Protein AF-0000000067988576 (afdb_homodimer)

InterPro domains:
  IPR002160 Proteinase inhibitor I3, Kunitz legume [PF00197] (9-155)
  IPR002160 Proteinase inhibitor I3, Kunitz legume [PTHR33107] (8-157)
  IPR002160 Proteinase inhibitor I3, Kunitz legume [SM00452] (1-159)
  IPR011065 Kunitz inhibitor STI-like superfamily [SSF50386] (5-158)

Sequence (346 aa):
LFSATHNPSTGGLTLNEISDSECPLTVLQNNAILGIPVKFTIPESTTGNILTGTDLDIEFTEKPNCAASSKWLLFVDNTTQLNCVGIGGPGNYHGVETIGGKFLIAKHGSGGVYRIGFCLDSTGDCGYLGRKEFGSEEGGARLVLTVTDAYSVVFVDAASVISVAGGEIINMLLFSATHNPSTGGLTLNEISDSECPLTVLQNNAILGIPVKFTIPESTTGNILTGTDLDIEFTEKPNCAASSKWLLFVDNTTQLNCVGIGGPGNYHGVETIGGKFLIAKHGSGGVYRIGFCLDSTGDCGYLGRKEFGSEEGGARLVLTVTDAYSVVFVDAASVISVAGGEIINML

Foldseek 3Di:
DAFPVAFQQFFEWDWDDPDPDPDWIFIFTARHHNYFDKDKAAVPDPDRDADAPGFIWIFTPDDDPVAQGRTWWWWQDPVVRFTFIIDHDPVRQVVIGTFDWTKGWHDDDDDQKIWIKIAGPPPRDMFTWAWADDDVVRVHTTTTTDHPGTTIDHDDDPVVSVPPPDRDDDDPD/DAFPVAFQQFFEWDWDDPDPDPDWIFIFTARHHNYFDKDKAQVPDPDPDADAPGFIWIFTPDDDPVAQGRTWWWWQDPVVRFTFIIDHDPVRQVVIGTFDWTKGWADDDDDQKIWIKIAGPVPRDMFTWAWADDDVVRVHTTTTTDHPGTTIDHDDDPVVSVPPPDRDDDDPD

Radius of gyration: 22.26 Å; Cα contacts (8 Å, |Δi|>4): 815; chains: 2; bounding box: 41×60×62 Å

Structure (mmCIF, N/CA/C/O backbone):
data_AF-0000000067988576-model_v1
#
loop_
_entity.id
_entity.type
_entity.pdbx_description
1 polymer 'Uncharacterized protein'
#
loop_
_atom_site.group_PDB
_atom_site.id
_atom_site.type_symbol
_atom_site.label_atom_id
_atom_site.label_alt_id
_atom_site.label_comp_id
_atom_site.label_asym_id
_atom_site.label_entity_id
_atom_site.label_seq_id
_atom_site.pdbx_PDB_ins_code
_atom_site.Cartn_x
_atom_site.Cartn_y
_atom_site.Cartn_z
_atom_site.occupancy
_atom_site.B_iso_or_equiv
_atom_site.auth_seq_id
_atom_site.auth_comp_id
_atom_site.auth_asym_id
_atom_site.auth_atom_id
_atom_site.pdbx_PDB_model_num
ATOM 1 N N . LEU A 1 1 ? -0.643 -18.266 -14.984 1 88.81 1 LEU A N 1
ATOM 2 C CA . LEU A 1 1 ? -0.812 -16.844 -14.734 1 88.81 1 LEU A CA 1
ATOM 3 C C . LEU A 1 1 ? 0.324 -16.047 -15.359 1 88.81 1 LEU A C 1
ATOM 5 O O . LEU A 1 1 ? 1.498 -16.312 -15.094 1 88.81 1 LEU A O 1
ATOM 9 N N . PHE A 1 2 ? -0.055 -15.031 -16.281 1 87.31 2 PHE A N 1
ATOM 10 C CA . PHE A 1 2 ? 0.944 -14.203 -16.953 1 87.31 2 PHE A CA 1
ATOM 11 C C . PHE A 1 2 ? 0.629 -12.727 -16.781 1 87.31 2 PHE A C 1
ATOM 13 O O . PHE A 1 2 ? -0.534 -12.344 -16.625 1 87.31 2 PHE A O 1
ATOM 20 N N . SER A 1 3 ? 1.764 -11.984 -16.781 1 86.81 3 SER A N 1
ATOM 21 C CA . SER A 1 3 ? 1.553 -10.539 -16.844 1 86.81 3 SER A CA 1
ATOM 22 C C . SER A 1 3 ? 0.811 -10.141 -18.109 1 86.81 3 SER A C 1
ATOM 24 O O . SER A 1 3 ? 1.087 -10.672 -19.203 1 86.81 3 SER A O 1
ATOM 26 N N . ALA A 1 4 ? -0.175 -9.234 -17.938 1 83.56 4 ALA A N 1
ATOM 27 C CA . ALA A 1 4 ? -0.963 -8.797 -19.094 1 83.56 4 ALA A CA 1
ATOM 28 C C . ALA A 1 4 ? -0.137 -7.906 -20.016 1 83.56 4 ALA A C 1
ATOM 30 O O . ALA A 1 4 ? -0.482 -7.73 -21.188 1 83.56 4 ALA A O 1
ATOM 31 N N . THR A 1 5 ? 0.794 -7.215 -19.453 1 74.38 5 THR A N 1
ATOM 32 C CA . THR A 1 5 ? 1.553 -6.246 -20.234 1 74.38 5 THR A CA 1
ATOM 33 C C . THR A 1 5 ? 2.611 -6.949 -21.078 1 74.38 5 THR A C 1
ATOM 35 O O . THR A 1 5 ? 3.227 -6.328 -21.953 1 74.38 5 THR A O 1
ATOM 38 N N . HIS A 1 6 ? 2.826 -8.148 -20.734 1 64.44 6 HIS A N 1
ATOM 39 C CA . HIS A 1 6 ? 3.887 -8.836 -21.469 1 64.44 6 HIS A CA 1
ATOM 40 C C . HIS A 1 6 ? 3.314 -9.914 -22.375 1 64.44 6 HIS A C 1
ATOM 42 O O . HIS A 1 6 ? 2.133 -10.258 -22.281 1 64.44 6 HIS A O 1
ATOM 48 N N . ASN A 1 7 ? 4.211 -10.297 -23.203 1 58.12 7 ASN A N 1
ATOM 49 C CA . ASN A 1 7 ? 3.855 -11.352 -24.141 1 58.12 7 ASN A CA 1
ATOM 50 C C . ASN A 1 7 ? 3.297 -12.578 -23.422 1 58.12 7 ASN A C 1
ATOM 52 O O . ASN A 1 7 ? 3.793 -12.961 -22.375 1 58.12 7 ASN A O 1
ATOM 56 N N . PRO A 1 8 ? 2.168 -13.031 -23.938 1 60.94 8 PRO A N 1
ATOM 57 C CA . PRO A 1 8 ? 1.413 -14.117 -23.312 1 60.94 8 PRO A CA 1
ATOM 58 C C . PRO A 1 8 ? 2.238 -15.391 -23.141 1 60.94 8 PRO A C 1
ATOM 60 O O . PRO A 1 8 ? 1.707 -16.422 -22.734 1 60.94 8 PRO A O 1
ATOM 63 N N . SER A 1 9 ? 3.48 -15.297 -23.344 1 61.97 9 SER A N 1
ATOM 64 C CA . SER A 1 9 ? 4.191 -16.562 -23.188 1 61.97 9 SER A CA 1
ATOM 65 C C . SER A 1 9 ? 5.355 -16.406 -22.203 1 61.97 9 SER A C 1
ATOM 67 O O . SER A 1 9 ? 6.141 -17.344 -22.031 1 61.97 9 SER A O 1
ATOM 69 N N . THR A 1 10 ? 5.383 -15.281 -21.766 1 71.88 10 THR A N 1
ATOM 70 C CA . THR A 1 10 ? 6.379 -15.07 -20.703 1 71.88 10 THR A CA 1
ATOM 71 C C . THR A 1 10 ? 5.805 -14.211 -19.594 1 71.88 10 THR A C 1
ATOM 73 O O . THR A 1 10 ? 4.637 -13.812 -19.641 1 71.88 10 THR A O 1
ATOM 76 N N . GLY A 1 11 ? 6.473 -14.289 -18.562 1 83.06 11 GLY A N 1
ATOM 77 C CA . GLY A 1 11 ? 6.051 -13.492 -17.438 1 83.06 11 GLY A CA 1
ATOM 78 C C . GLY A 1 11 ? 5.32 -14.297 -16.375 1 83.06 11 GLY A C 1
ATOM 79 O O . GLY A 1 11 ? 4.375 -13.812 -15.75 1 83.06 11 GLY A O 1
ATOM 80 N N . GLY A 1 12 ? 5.688 -15.555 -16.344 1 90.81 12 GLY A N 1
ATOM 81 C CA . GLY A 1 12 ? 5.059 -16.453 -15.391 1 90.81 12 GLY A CA 1
ATOM 82 C C . GLY A 1 12 ? 5.602 -16.297 -13.984 1 90.81 12 GLY A C 1
ATOM 83 O O . GLY A 1 12 ? 6.367 -15.375 -13.703 1 90.81 12 GLY A O 1
ATOM 84 N N . LEU A 1 13 ? 5.074 -17.156 -13.148 1 94.12 13 LEU A N 1
ATOM 85 C CA . LEU A 1 13 ? 5.43 -17.125 -11.734 1 94.12 13 LEU A CA 1
ATOM 86 C C . LEU A 1 13 ? 6.531 -18.125 -11.422 1 94.12 13 LEU A C 1
ATOM 88 O O . LEU A 1 13 ? 6.629 -19.172 -12.062 1 94.12 13 LEU A O 1
ATOM 92 N N . THR A 1 14 ? 7.344 -17.75 -10.484 1 93.62 14 THR A N 1
ATOM 93 C CA . THR A 1 14 ? 8.367 -18.656 -9.969 1 93.62 14 THR A CA 1
ATOM 94 C C . THR A 1 14 ? 8.531 -18.484 -8.461 1 93.62 14 THR A C 1
ATOM 96 O O . THR A 1 14 ? 7.859 -17.656 -7.848 1 93.62 14 THR A O 1
ATOM 99 N N . LEU A 1 15 ? 9.336 -19.422 -7.875 1 94.25 15 LEU A N 1
ATOM 100 C CA . LEU A 1 15 ? 9.625 -19.406 -6.445 1 94.25 15 LEU A CA 1
ATOM 101 C C . LEU A 1 15 ? 11.117 -19.266 -6.191 1 94.25 15 LEU A C 1
ATOM 103 O O . LEU A 1 15 ? 11.938 -19.875 -6.898 1 94.25 15 LEU A O 1
ATOM 107 N N . ASN A 1 16 ? 11.383 -18.438 -5.238 1 92.5 16 ASN A N 1
ATOM 108 C CA . ASN A 1 16 ? 12.781 -18.344 -4.848 1 92.5 16 ASN A CA 1
ATOM 109 C C . ASN A 1 16 ? 12.938 -18.031 -3.365 1 92.5 16 ASN A C 1
ATOM 111 O O . ASN A 1 16 ? 12.008 -17.5 -2.74 1 92.5 16 ASN A O 1
ATOM 115 N N . GLU A 1 17 ? 14.141 -18.406 -2.885 1 88.75 17 GLU A N 1
ATOM 116 C CA . GLU A 1 17 ? 14.523 -18.047 -1.524 1 88.75 17 GLU A CA 1
ATOM 117 C C . GLU A 1 17 ? 15.07 -16.625 -1.47 1 88.75 17 GLU A C 1
ATOM 119 O O . GLU A 1 17 ? 15.977 -16.266 -2.232 1 88.75 17 GLU A O 1
ATOM 124 N N . ILE A 1 18 ? 14.43 -15.812 -0.66 1 78.5 18 ILE A N 1
ATOM 125 C CA . ILE A 1 18 ? 14.922 -14.445 -0.557 1 78.5 18 ILE A CA 1
ATOM 126 C C . ILE A 1 18 ? 15.781 -14.297 0.699 1 78.5 18 ILE A C 1
ATOM 128 O O . ILE A 1 18 ? 16.594 -13.375 0.802 1 78.5 18 ILE A O 1
ATOM 132 N N . SER A 1 19 ? 15.688 -15.18 1.562 1 75.06 19 SER A N 1
ATOM 133 C CA . SER A 1 19 ? 16.562 -15.219 2.734 1 75.06 19 SER A CA 1
ATOM 134 C C . SER A 1 19 ? 17.531 -16.391 2.654 1 75.06 19 SER A C 1
ATOM 136 O O . SER A 1 19 ? 17.531 -17.141 1.678 1 75.06 19 SER A O 1
ATOM 138 N N . ASP A 1 20 ? 18.453 -16.406 3.598 1 76.31 20 ASP A N 1
ATOM 139 C CA . ASP A 1 20 ? 19.484 -17.438 3.625 1 76.31 20 ASP A CA 1
ATOM 140 C C . ASP A 1 20 ? 18.875 -18.797 4.008 1 76.31 20 ASP A C 1
ATOM 142 O O . ASP A 1 20 ? 19.578 -19.812 4.016 1 76.31 20 ASP A O 1
ATOM 146 N N . SER A 1 21 ? 17.672 -18.781 4.207 1 77.75 21 SER A N 1
ATOM 147 C CA . SER A 1 21 ? 17.016 -20.016 4.582 1 77.75 21 SER A CA 1
ATOM 148 C C . SER A 1 21 ? 16.344 -20.672 3.377 1 77.75 21 SER A C 1
ATOM 150 O O . SER A 1 21 ? 15.953 -19.984 2.428 1 77.75 21 SER A O 1
ATOM 152 N N . GLU A 1 22 ? 16.344 -22.062 3.441 1 83.81 22 GLU A N 1
ATOM 153 C CA . GLU A 1 22 ? 15.688 -22.812 2.377 1 83.81 22 GLU A CA 1
ATOM 154 C C . GLU A 1 22 ? 14.211 -22.453 2.273 1 83.81 22 GLU A C 1
ATOM 156 O O . GLU A 1 22 ? 13.648 -22.438 1.179 1 83.81 22 GLU A O 1
ATOM 161 N N . CYS A 1 23 ? 13.656 -22.328 3.436 1 87.88 23 CYS A N 1
ATOM 162 C CA . CYS A 1 23 ? 12.289 -21.844 3.541 1 87.88 23 CYS A CA 1
ATOM 163 C C . CYS A 1 23 ? 12.18 -20.766 4.609 1 87.88 23 CYS A C 1
ATOM 165 O O . CYS A 1 23 ? 12.969 -20.734 5.551 1 87.88 23 CYS A O 1
ATOM 167 N N . PRO A 1 24 ? 11.172 -19.812 4.23 1 89.06 24 PRO A N 1
ATOM 168 C CA . PRO A 1 24 ? 10.078 -19.859 3.25 1 89.06 24 PRO A CA 1
ATOM 169 C C . PRO A 1 24 ? 10.523 -19.391 1.864 1 89.06 24 PRO A C 1
ATOM 171 O O . PRO A 1 24 ? 11.617 -18.844 1.712 1 89.06 24 PRO A O 1
ATOM 174 N N . LEU A 1 25 ? 9.625 -19.734 0.847 1 93.12 25 LEU A N 1
ATOM 175 C CA . LEU A 1 25 ? 9.852 -19.281 -0.523 1 93.12 25 LEU A CA 1
ATOM 176 C C . LEU A 1 25 ? 8.945 -18.109 -0.867 1 93.12 25 LEU A C 1
ATOM 178 O O . LEU A 1 25 ? 7.781 -18.078 -0.453 1 93.12 25 LEU A O 1
ATOM 182 N N . THR A 1 26 ? 9.484 -17.234 -1.64 1 94.62 26 THR A N 1
ATOM 183 C CA . THR A 1 26 ? 8.766 -16.062 -2.098 1 94.62 26 THR A CA 1
ATOM 184 C C . THR A 1 26 ? 8.273 -16.25 -3.531 1 94.62 26 THR A C 1
ATOM 186 O O . THR A 1 26 ? 9 -16.781 -4.371 1 94.62 26 THR A O 1
ATOM 189 N N . VAL A 1 27 ? 7.043 -15.773 -3.766 1 96.19 27 VAL A N 1
ATOM 190 C CA . VAL A 1 27 ? 6.484 -15.828 -5.113 1 96.19 27 VAL A CA 1
ATOM 191 C C . VAL A 1 27 ? 7.02 -14.656 -5.941 1 96.19 27 VAL A C 1
ATOM 193 O O . VAL A 1 27 ? 6.926 -13.5 -5.523 1 96.19 27 VAL A O 1
ATOM 196 N N . LEU A 1 28 ? 7.562 -15.008 -7.09 1 96 28 LEU A N 1
ATOM 197 C CA . LEU A 1 28 ? 8.109 -14.008 -8 1 96 28 LEU A CA 1
ATOM 198 C C . LEU A 1 28 ? 7.465 -14.117 -9.383 1 96 28 LEU A C 1
ATOM 200 O O . LEU A 1 28 ? 7.016 -15.195 -9.773 1 96 28 LEU A O 1
ATOM 204 N N . GLN A 1 29 ? 7.418 -12.992 -10.023 1 94.56 29 GLN A N 1
ATOM 205 C CA . GLN A 1 29 ? 7.074 -12.953 -11.445 1 94.56 29 GLN A CA 1
ATOM 206 C C . GLN A 1 29 ? 8.305 -12.688 -12.305 1 94.56 29 GLN A C 1
ATOM 208 O O . GLN A 1 29 ? 9.078 -11.766 -12.023 1 94.56 29 GLN A O 1
ATOM 213 N N . ASN A 1 30 ? 8.508 -13.492 -13.273 1 92 30 ASN A N 1
ATOM 214 C CA . ASN A 1 30 ? 9.656 -13.391 -14.156 1 92 30 ASN A CA 1
ATOM 215 C C . ASN A 1 30 ? 9.234 -13.297 -15.625 1 92 30 ASN A C 1
ATOM 217 O O . ASN A 1 30 ? 8.648 -14.234 -16.156 1 92 30 ASN A O 1
ATOM 221 N N . ASN A 1 31 ? 9.711 -12.242 -16.281 1 87.31 31 ASN A N 1
ATOM 222 C CA . ASN A 1 31 ? 9.25 -11.953 -17.625 1 87.31 31 ASN A CA 1
ATOM 223 C C . ASN A 1 31 ? 9.852 -12.906 -18.641 1 87.31 31 ASN A C 1
ATOM 225 O O . ASN A 1 31 ? 9.375 -13 -19.781 1 87.31 31 ASN A O 1
ATOM 229 N N . ALA A 1 32 ? 10.766 -13.648 -18.234 1 85.88 32 ALA A N 1
ATOM 230 C CA . ALA A 1 32 ? 11.531 -14.438 -19.203 1 85.88 32 ALA A CA 1
ATOM 231 C C . ALA A 1 32 ? 11.078 -15.891 -19.203 1 85.88 32 ALA A C 1
ATOM 233 O O . ALA A 1 32 ? 11.555 -16.688 -20 1 85.88 32 ALA A O 1
ATOM 234 N N . ILE A 1 33 ? 10.141 -16.234 -18.359 1 85.88 33 ILE A N 1
ATOM 235 C CA . ILE A 1 33 ? 9.852 -17.656 -18.234 1 85.88 33 ILE A CA 1
ATOM 236 C C . ILE A 1 33 ? 8.344 -17.891 -18.375 1 85.88 33 ILE A C 1
ATOM 238 O O . ILE A 1 33 ? 7.551 -16.969 -18.188 1 85.88 33 ILE A O 1
ATOM 242 N N . LEU A 1 34 ? 8 -19.141 -18.703 1 82.94 34 LEU A N 1
ATOM 243 C CA . LEU A 1 34 ? 6.605 -19.547 -18.703 1 82.94 34 LEU A CA 1
ATOM 244 C C . LEU A 1 34 ? 6.043 -19.578 -17.297 1 82.94 34 LEU A C 1
ATOM 246 O O . LEU A 1 34 ? 4.941 -19.078 -17.047 1 82.94 34 LEU A O 1
ATOM 250 N N . GLY A 1 35 ? 6.824 -20.203 -16.359 1 88.56 35 GLY A N 1
ATOM 251 C CA . GLY A 1 35 ? 6.469 -20.156 -14.953 1 88.56 35 GLY A CA 1
ATOM 252 C C . GLY A 1 35 ? 5.789 -21.422 -14.469 1 88.56 35 GLY A C 1
ATOM 253 O O . GLY A 1 35 ? 5.676 -22.391 -15.219 1 88.56 35 GLY A O 1
ATOM 254 N N . ILE A 1 36 ? 5.52 -21.469 -13.195 1 90.44 36 ILE A N 1
ATOM 255 C CA . ILE A 1 36 ? 4.891 -22.594 -12.508 1 90.44 36 ILE A CA 1
ATOM 256 C C . ILE A 1 36 ? 3.381 -22.375 -12.43 1 90.44 36 ILE A C 1
ATOM 258 O O . ILE A 1 36 ? 2.924 -21.281 -12.07 1 90.44 36 ILE A O 1
ATOM 262 N N . PRO A 1 37 ? 2.641 -23.391 -12.828 1 90.56 37 PRO A N 1
ATOM 263 C CA . PRO A 1 37 ? 1.188 -23.219 -12.789 1 90.56 37 PRO A CA 1
ATOM 264 C C . PRO A 1 37 ? 0.637 -23.125 -11.375 1 90.56 37 PRO A C 1
ATOM 266 O O . PRO A 1 37 ? 1.212 -23.688 -10.445 1 90.56 37 PRO A O 1
ATOM 269 N N . VAL A 1 38 ? -0.474 -22.375 -11.336 1 91.88 38 VAL A N 1
ATOM 270 C CA . VAL A 1 38 ? -1.176 -22.266 -10.062 1 91.88 38 VAL A CA 1
ATOM 271 C C . VAL A 1 38 ? -2.605 -22.781 -10.211 1 91.88 38 VAL A C 1
ATOM 273 O O . VAL A 1 38 ? -3.127 -22.875 -11.328 1 91.88 38 VAL A O 1
ATOM 276 N N . LYS A 1 39 ? -3.145 -23.188 -9.109 1 88.12 39 LYS A N 1
ATOM 277 C CA . LYS A 1 39 ? -4.555 -23.562 -9.039 1 88.12 39 LYS A CA 1
ATOM 278 C C . LYS A 1 39 ? -5.324 -22.625 -8.102 1 88.12 39 LYS A C 1
ATOM 280 O O . LYS A 1 39 ? -4.777 -22.141 -7.109 1 88.12 39 LYS A O 1
ATOM 285 N N . PHE A 1 40 ? -6.578 -22.406 -8.445 1 88.44 40 PHE A N 1
ATOM 286 C CA . PHE A 1 40 ? -7.484 -21.578 -7.664 1 88.44 40 PHE A CA 1
ATOM 287 C C . PHE A 1 40 ? -8.594 -22.422 -7.043 1 88.44 40 PHE A C 1
ATOM 289 O O . PHE A 1 40 ? -9.188 -23.266 -7.719 1 88.44 40 PHE A O 1
ATOM 296 N N . THR A 1 41 ? -8.727 -22.156 -5.777 1 84.06 41 THR A N 1
ATOM 297 C CA . THR A 1 41 ? -9.805 -22.891 -5.105 1 84.06 41 THR A CA 1
ATOM 298 C C . THR A 1 41 ? -10.695 -21.922 -4.32 1 84.06 41 THR A C 1
ATOM 300 O O . THR A 1 41 ? -10.195 -21.047 -3.617 1 84.06 41 THR A O 1
ATOM 303 N N . ILE A 1 42 ? -11.984 -21.953 -4.523 1 80.31 42 ILE A N 1
ATOM 304 C CA . ILE A 1 42 ? -12.945 -21.25 -3.686 1 80.31 42 ILE A CA 1
ATOM 305 C C . ILE A 1 42 ? -13.305 -22.109 -2.473 1 80.31 42 ILE A C 1
ATOM 307 O O . ILE A 1 42 ? -13.828 -23.219 -2.619 1 80.31 42 ILE A O 1
ATOM 311 N N . PRO A 1 43 ? -13.016 -21.344 -1.368 1 70.56 43 PRO A N 1
ATOM 312 C CA . PRO A 1 43 ? -13.359 -22.188 -0.21 1 70.56 43 PRO A CA 1
ATOM 313 C C . PRO A 1 43 ? -14.836 -22.578 -0.183 1 70.56 43 PRO A C 1
ATOM 315 O O . PRO A 1 43 ? -15.695 -21.766 -0.549 1 70.56 43 PRO A O 1
ATOM 318 N N . GLU A 1 44 ? -15.047 -23.766 0.059 1 63.78 44 GLU A N 1
ATOM 319 C CA . GLU A 1 44 ? -16.359 -24.375 0.277 1 63.78 44 GLU A CA 1
ATOM 320 C C . GLU A 1 44 ? -17.156 -24.453 -1.024 1 63.78 44 GLU A C 1
ATOM 322 O O . GLU A 1 44 ? -18.359 -24.719 -1.009 1 63.78 44 GLU A O 1
ATOM 327 N N . SER A 1 45 ? -16.594 -23.75 -2.055 1 60.19 45 SER A N 1
ATOM 328 C CA . SER A 1 45 ? -17.359 -23.859 -3.287 1 60.19 45 SER A CA 1
ATOM 329 C C . SER A 1 45 ? -16.953 -25.109 -4.07 1 60.19 45 SER A C 1
ATOM 331 O O . SER A 1 45 ? -15.797 -25.516 -4.055 1 60.19 45 SER A O 1
ATOM 333 N N . THR A 1 46 ? -17.891 -25.844 -4.355 1 55.69 46 THR A N 1
ATOM 334 C CA . THR A 1 46 ? -17.719 -27.047 -5.168 1 55.69 46 THR A CA 1
ATOM 335 C C . THR A 1 46 ? -17.75 -26.703 -6.652 1 55.69 46 THR A C 1
ATOM 337 O O . THR A 1 46 ? -17.5 -27.562 -7.5 1 55.69 46 THR A O 1
ATOM 340 N N . THR A 1 47 ? -18.094 -25.406 -6.926 1 53.88 47 THR A N 1
ATOM 341 C CA . THR A 1 47 ? -18.234 -25.172 -8.359 1 53.88 47 THR A CA 1
ATOM 342 C C . THR A 1 47 ? -16.891 -24.797 -8.969 1 53.88 47 THR A C 1
ATOM 344 O O . THR A 1 47 ? -16.047 -24.172 -8.305 1 53.88 47 THR A O 1
ATOM 347 N N . GLY A 1 48 ? -16.438 -25.422 -10.023 1 55.19 48 GLY A N 1
ATOM 348 C CA . GLY A 1 48 ? -15.195 -25.219 -10.75 1 55.19 48 GLY A CA 1
ATOM 349 C C . GLY A 1 48 ? -15.039 -23.797 -11.273 1 55.19 48 GLY A C 1
ATOM 350 O O . GLY A 1 48 ? -13.984 -23.453 -11.812 1 55.19 48 GLY A O 1
ATOM 351 N N . ASN A 1 49 ? -16.047 -22.875 -11.219 1 60.44 49 ASN A N 1
ATOM 352 C CA . ASN A 1 49 ? -15.945 -21.531 -11.773 1 60.44 49 ASN A CA 1
ATOM 353 C C . ASN A 1 49 ? -15.312 -20.562 -10.773 1 60.44 49 ASN A C 1
ATOM 355 O O . ASN A 1 49 ? -15.672 -20.547 -9.602 1 60.44 49 ASN A O 1
ATOM 359 N N . ILE A 1 50 ? -14.297 -20.016 -11.344 1 62.03 50 ILE A N 1
ATOM 360 C CA . ILE A 1 50 ? -13.664 -18.984 -10.523 1 62.03 50 ILE A CA 1
ATOM 361 C C . ILE A 1 50 ? -14.445 -17.672 -10.648 1 62.03 50 ILE A C 1
ATOM 363 O O . ILE A 1 50 ? -14.609 -17.156 -11.75 1 62.03 50 ILE A O 1
ATOM 367 N N . LEU A 1 51 ? -15.109 -17.344 -9.57 1 69.25 51 LEU A N 1
ATOM 368 C CA . LEU A 1 51 ? -15.891 -16.109 -9.523 1 69.25 51 LEU A CA 1
ATOM 369 C C . LEU A 1 51 ? -15.023 -14.93 -9.102 1 69.25 51 LEU A C 1
ATOM 371 O O . LEU A 1 51 ? -14.172 -15.07 -8.219 1 69.25 51 LEU A O 1
ATOM 375 N N . THR A 1 52 ? -15.109 -13.891 -9.914 1 73.75 52 THR A N 1
ATOM 376 C CA . THR A 1 52 ? -14.445 -12.656 -9.516 1 73.75 52 THR A CA 1
ATOM 377 C C . THR A 1 52 ? -15.086 -12.086 -8.258 1 73.75 52 THR A C 1
ATOM 379 O O . THR A 1 52 ? -16.266 -12.328 -7.98 1 73.75 52 THR A O 1
ATOM 382 N N . GLY A 1 53 ? -14.25 -11.469 -7.434 1 76.94 53 GLY A N 1
ATOM 383 C CA . GLY A 1 53 ? -14.734 -10.789 -6.246 1 76.94 53 GLY A CA 1
ATOM 384 C C . GLY A 1 53 ? -15.008 -11.734 -5.09 1 76.94 53 GLY A C 1
ATOM 385 O O . GLY A 1 53 ? -15.711 -11.383 -4.145 1 76.94 53 GLY A O 1
ATOM 386 N N . THR A 1 54 ? -14.578 -13 -5.266 1 78.94 54 THR A N 1
ATOM 387 C CA . THR A 1 54 ? -14.773 -13.984 -4.203 1 78.94 54 THR A CA 1
ATOM 388 C C . THR A 1 54 ? -13.43 -14.422 -3.619 1 78.94 54 THR A C 1
ATOM 390 O O . THR A 1 54 ? -12.438 -14.523 -4.344 1 78.94 54 THR A O 1
ATOM 393 N N . ASP A 1 55 ? -13.594 -14.672 -2.311 1 86.75 55 ASP A N 1
ATOM 394 C CA . ASP A 1 55 ? -12.406 -15.172 -1.63 1 86.75 55 ASP A CA 1
ATOM 395 C C . ASP A 1 55 ? -11.914 -16.469 -2.268 1 86.75 55 ASP A C 1
ATOM 397 O O . ASP A 1 55 ? -12.719 -17.344 -2.607 1 86.75 55 ASP A O 1
ATOM 401 N N . LEU A 1 56 ? -10.609 -16.547 -2.426 1 89.12 56 LEU A N 1
ATOM 402 C CA . LEU A 1 56 ? -10.109 -17.781 -2.994 1 89.12 56 LEU A CA 1
ATOM 403 C C . LEU A 1 56 ? -8.727 -18.109 -2.439 1 89.12 56 LEU A C 1
ATOM 405 O O . LEU A 1 56 ? -8.062 -17.25 -1.852 1 89.12 56 LEU A O 1
ATOM 409 N N . ASP A 1 57 ? -8.438 -19.375 -2.516 1 89.62 57 ASP A N 1
ATOM 410 C CA . ASP A 1 57 ? -7.082 -19.859 -2.254 1 89.62 57 ASP A CA 1
ATOM 411 C C . ASP A 1 57 ? -6.297 -20.016 -3.555 1 89.62 57 ASP A C 1
ATOM 413 O O . ASP A 1 57 ? -6.836 -20.484 -4.559 1 89.62 57 ASP A O 1
ATOM 417 N N . ILE A 1 58 ? -5.113 -19.547 -3.537 1 92.44 58 ILE A N 1
ATOM 418 C CA . ILE A 1 58 ? -4.195 -19.75 -4.652 1 92.44 58 ILE A CA 1
ATOM 419 C C . ILE A 1 58 ? -3.027 -20.625 -4.211 1 92.44 58 ILE A C 1
ATOM 421 O O . ILE A 1 58 ? -2.445 -20.406 -3.145 1 92.44 58 ILE A O 1
ATOM 425 N N . GLU A 1 59 ? -2.752 -21.656 -5.008 1 93.38 59 GLU A N 1
ATOM 426 C CA . GLU A 1 59 ? -1.637 -22.531 -4.66 1 93.38 59 GLU A CA 1
ATOM 427 C C . GLU A 1 59 ? -0.911 -23.031 -5.91 1 93.38 59 GLU A C 1
ATOM 429 O O . GLU A 1 59 ? -1.527 -23.203 -6.961 1 93.38 59 GLU A O 1
ATOM 434 N N . PHE A 1 60 ? 0.389 -23.172 -5.746 1 93.75 60 PHE A N 1
ATOM 435 C CA . PHE A 1 60 ? 1.112 -23.828 -6.832 1 93.75 60 PHE A CA 1
ATOM 436 C C . PHE A 1 60 ? 0.705 -25.297 -6.945 1 93.75 60 PHE A C 1
ATOM 438 O O . PHE A 1 60 ? 0.41 -25.938 -5.941 1 93.75 60 PHE A O 1
ATOM 445 N N . THR A 1 61 ? 0.775 -25.781 -8.188 1 90.12 61 THR A N 1
ATOM 446 C CA . THR A 1 61 ? 0.344 -27.141 -8.438 1 90.12 61 THR A CA 1
ATOM 447 C C . THR A 1 61 ? 1.323 -28.141 -7.82 1 90.12 61 THR A C 1
ATOM 449 O O . THR A 1 61 ? 0.955 -29.281 -7.523 1 90.12 61 THR A O 1
ATOM 452 N N . GLU A 1 62 ? 2.504 -27.672 -7.656 1 88.88 62 GLU A N 1
ATOM 453 C CA . GLU A 1 62 ? 3.51 -28.5 -6.98 1 88.88 62 GLU A CA 1
ATOM 454 C C . GLU A 1 62 ? 3.994 -27.828 -5.699 1 88.88 62 GLU A C 1
ATOM 456 O O . GLU A 1 62 ? 4.262 -26.625 -5.688 1 88.88 62 GLU A O 1
ATOM 461 N N . LYS A 1 63 ? 4.078 -28.625 -4.664 1 91.25 63 LYS A N 1
ATOM 462 C CA . LYS A 1 63 ? 4.582 -28.125 -3.391 1 91.25 63 LYS A CA 1
ATOM 463 C C . LYS A 1 63 ? 6.078 -28.391 -3.244 1 91.25 63 LYS A C 1
ATOM 465 O O . LYS A 1 63 ? 6.512 -29.531 -3.225 1 91.25 63 LYS A O 1
ATOM 470 N N . PRO A 1 64 ? 6.797 -27.375 -3.088 1 91.5 64 PRO A N 1
ATOM 471 C CA . PRO A 1 64 ? 8.219 -27.609 -2.814 1 91.5 64 PRO A CA 1
ATOM 472 C C . PRO A 1 64 ? 8.445 -28.406 -1.535 1 91.5 64 PRO A C 1
ATOM 474 O O . PRO A 1 64 ? 7.676 -28.281 -0.581 1 91.5 64 PRO A O 1
ATOM 477 N N . ASN A 1 65 ? 9.594 -29.047 -1.457 1 90.62 65 ASN A N 1
ATOM 478 C CA . ASN A 1 65 ? 9.859 -29.953 -0.351 1 90.62 65 ASN A CA 1
ATOM 479 C C . ASN A 1 65 ? 10.031 -29.203 0.966 1 90.62 65 ASN A C 1
ATOM 481 O O . ASN A 1 65 ? 9.633 -29.703 2.023 1 90.62 65 ASN A O 1
ATOM 485 N N . CYS A 1 66 ? 10.578 -28.141 0.973 1 91.44 66 CYS A N 1
ATOM 486 C CA . CYS A 1 66 ? 10.883 -27.422 2.207 1 91.44 66 CYS A CA 1
ATOM 487 C C . CYS A 1 66 ? 9.641 -26.766 2.781 1 91.44 66 CYS A C 1
ATOM 489 O O . CYS A 1 66 ? 9.625 -26.359 3.945 1 91.44 66 CYS A O 1
ATOM 491 N N . ALA A 1 67 ? 8.602 -26.625 1.911 1 91.75 67 ALA A N 1
ATOM 492 C CA . ALA A 1 67 ? 7.445 -25.828 2.312 1 91.75 67 ALA A CA 1
ATOM 493 C C . ALA A 1 67 ? 6.367 -26.703 2.945 1 91.75 67 ALA A C 1
ATOM 495 O O . ALA A 1 67 ? 6.121 -27.828 2.486 1 91.75 67 ALA A O 1
ATOM 496 N N . ALA A 1 68 ? 5.719 -26.156 3.977 1 90.56 68 ALA A N 1
ATOM 497 C CA . ALA A 1 68 ? 4.621 -26.875 4.621 1 90.56 68 ALA A CA 1
ATOM 498 C C . ALA A 1 68 ? 3.383 -26.906 3.73 1 90.56 68 ALA A C 1
ATOM 500 O O . ALA A 1 68 ? 2.555 -27.812 3.834 1 90.56 68 ALA A O 1
ATOM 501 N N . SER A 1 69 ? 3.273 -25.969 2.881 1 91.94 69 SER A N 1
ATOM 502 C CA . SER A 1 69 ? 2.123 -25.828 1.994 1 91.94 69 SER A CA 1
ATOM 503 C C . SER A 1 69 ? 2.502 -25.109 0.706 1 91.94 69 SER A C 1
ATOM 505 O O . SER A 1 69 ? 3.479 -24.344 0.674 1 91.94 69 SER A O 1
ATOM 507 N N . SER A 1 70 ? 1.762 -25.391 -0.342 1 93.44 70 SER A N 1
ATOM 508 C CA . SER A 1 70 ? 1.948 -24.672 -1.604 1 93.44 70 SER A CA 1
ATOM 509 C C . SER A 1 70 ? 1.018 -23.469 -1.707 1 93.44 70 SER A C 1
ATOM 511 O O . SER A 1 70 ? 0.991 -22.797 -2.73 1 93.44 70 SER A O 1
ATOM 513 N N . LYS A 1 71 ? 0.297 -23.25 -0.63 1 93.81 71 LYS A N 1
ATOM 514 C CA . LYS A 1 71 ? -0.682 -22.156 -0.633 1 93.81 71 LYS A CA 1
ATOM 515 C C . LYS A 1 71 ? -0.002 -20.812 -0.462 1 93.81 71 LYS A C 1
ATOM 517 O O . LYS A 1 71 ? 0.932 -20.672 0.331 1 93.81 71 LYS A O 1
ATOM 522 N N . TRP A 1 72 ? -0.567 -19.906 -1.211 1 96.44 72 TRP A N 1
ATOM 523 C CA . TRP A 1 72 ? -0.081 -18.531 -1.084 1 96.44 72 TRP A CA 1
ATOM 524 C C . TRP A 1 72 ? -0.463 -17.938 0.27 1 96.44 72 TRP A C 1
ATOM 526 O O . TRP A 1 72 ? -1.527 -18.25 0.811 1 96.44 72 TRP A O 1
ATOM 536 N N . LEU A 1 73 ? 0.4 -17.141 0.763 1 96.06 73 LEU A N 1
ATOM 537 C CA . LEU A 1 73 ? 0.104 -16.297 1.908 1 96.06 73 LEU A CA 1
ATOM 538 C C . LEU A 1 73 ? 0.832 -14.961 1.793 1 96.06 73 LEU A C 1
ATOM 540 O O . LEU A 1 73 ? 1.716 -14.797 0.949 1 96.06 73 LEU A O 1
ATOM 544 N N . LEU A 1 74 ? 0.32 -13.992 2.539 1 96.31 74 LEU A N 1
ATOM 545 C CA . LEU A 1 74 ? 0.988 -12.703 2.627 1 96.31 74 LEU A CA 1
ATOM 546 C C . LEU A 1 74 ? 1.855 -12.625 3.879 1 96.31 74 LEU A C 1
ATOM 548 O O . LEU A 1 74 ? 1.433 -13.039 4.961 1 96.31 74 LEU A O 1
ATOM 552 N N . PHE A 1 75 ? 3.109 -12.148 3.697 1 94.5 75 PHE A N 1
ATOM 553 C CA . PHE A 1 75 ? 3.99 -11.953 4.844 1 94.5 75 PHE A CA 1
ATOM 554 C C . PHE A 1 75 ? 4.691 -10.602 4.762 1 94.5 75 PHE A C 1
ATOM 556 O O . PHE A 1 75 ? 4.77 -10 3.689 1 94.5 75 PHE A O 1
ATOM 563 N N . VAL A 1 76 ? 5.094 -10.125 5.871 1 92.06 76 VAL A N 1
ATOM 564 C CA . VAL A 1 76 ? 5.855 -8.883 5.941 1 92.06 76 VAL A CA 1
ATOM 565 C C . VAL A 1 76 ? 7.348 -9.18 5.852 1 92.06 76 VAL A C 1
ATOM 567 O O . VAL A 1 76 ? 7.914 -9.82 6.746 1 92.06 76 VAL A O 1
ATOM 570 N N . ASP A 1 77 ? 7.906 -8.617 4.801 1 89 77 ASP A N 1
ATOM 571 C CA . ASP A 1 77 ? 9.352 -8.797 4.672 1 89 77 ASP A CA 1
ATOM 572 C C . ASP A 1 77 ? 10.102 -7.969 5.715 1 89 77 ASP A C 1
ATOM 574 O O . ASP A 1 77 ? 9.93 -6.75 5.793 1 89 77 ASP A O 1
ATOM 578 N N . ASN A 1 78 ? 10.961 -8.602 6.43 1 84.44 78 ASN A N 1
ATOM 579 C CA . ASN A 1 78 ? 11.633 -7.93 7.531 1 84.44 78 ASN A CA 1
ATOM 580 C C . ASN A 1 78 ? 12.602 -6.863 7.031 1 84.44 78 ASN A C 1
ATOM 582 O O . ASN A 1 78 ? 12.859 -5.875 7.723 1 84.44 78 ASN A O 1
ATOM 586 N N . THR A 1 79 ? 13.125 -7.082 5.855 1 82.56 79 THR A N 1
ATOM 587 C CA . THR A 1 79 ? 14.125 -6.16 5.328 1 82.56 79 THR A CA 1
ATOM 588 C C . THR A 1 79 ? 13.453 -4.957 4.672 1 82.56 79 THR A C 1
ATOM 590 O O . THR A 1 79 ? 13.773 -3.811 4.996 1 82.56 79 THR A O 1
ATOM 593 N N . THR A 1 80 ? 12.461 -5.176 3.881 1 83.19 80 THR A N 1
ATOM 594 C CA . THR A 1 80 ? 11.859 -4.109 3.092 1 83.19 80 THR A CA 1
ATOM 595 C C . THR A 1 80 ? 10.594 -3.588 3.766 1 83.19 80 THR A C 1
ATOM 597 O O . THR A 1 80 ? 10.102 -2.514 3.42 1 83.19 80 THR A O 1
ATOM 600 N N . GLN A 1 81 ? 10.031 -4.375 4.68 1 86.5 81 GLN A N 1
ATOM 601 C CA . GLN A 1 81 ? 8.789 -4.078 5.387 1 86.5 81 GLN A CA 1
ATOM 602 C C . GLN A 1 81 ? 7.598 -4.074 4.434 1 86.5 81 GLN A C 1
ATOM 604 O O . GLN A 1 81 ? 6.535 -3.549 4.766 1 86.5 81 GLN A O 1
ATOM 609 N N . LEU A 1 82 ? 7.848 -4.641 3.25 1 90.81 82 LEU A N 1
ATOM 610 C CA . LEU A 1 82 ? 6.754 -4.773 2.291 1 90.81 82 LEU A CA 1
ATOM 611 C C . LEU A 1 82 ? 5.965 -6.055 2.541 1 90.81 82 LEU A C 1
ATOM 613 O O . LEU A 1 82 ? 6.496 -7.016 3.104 1 90.81 82 LEU A O 1
ATOM 617 N N . ASN A 1 83 ? 4.707 -5.988 2.137 1 95.19 83 ASN A N 1
ATOM 618 C CA . ASN A 1 83 ? 3.848 -7.164 2.203 1 95.19 83 ASN A CA 1
ATOM 619 C C . ASN A 1 83 ? 3.975 -8.023 0.949 1 95.19 83 ASN A C 1
ATOM 621 O O . ASN A 1 83 ? 3.389 -7.707 -0.088 1 95.19 83 ASN A O 1
ATOM 625 N N . CYS A 1 84 ? 4.637 -9.133 1.092 1 96 84 CYS A N 1
ATOM 626 C CA . CYS A 1 84 ? 4.984 -9.961 -0.053 1 96 84 CYS A CA 1
ATOM 627 C C . CYS A 1 84 ? 4.172 -11.258 -0.052 1 96 84 CYS A C 1
ATOM 629 O O . CYS A 1 84 ? 3.715 -11.703 1 1 96 84 CYS A O 1
ATOM 631 N N . VAL A 1 85 ? 4.09 -11.781 -1.229 1 97 85 VAL A N 1
ATOM 632 C CA . VAL A 1 85 ? 3.449 -13.086 -1.356 1 97 85 VAL A CA 1
ATOM 633 C C . VAL A 1 85 ? 4.496 -14.195 -1.232 1 97 85 VAL A C 1
ATOM 635 O O . VAL A 1 85 ? 5.547 -14.133 -1.871 1 97 85 VAL A O 1
ATOM 638 N N . GLY A 1 86 ? 4.223 -15.078 -0.388 1 96.06 86 GLY A N 1
ATOM 639 C CA . GLY A 1 86 ? 5.012 -16.281 -0.245 1 96.06 86 GLY A CA 1
ATOM 640 C C . GLY A 1 86 ? 4.168 -17.547 -0.173 1 96.06 86 GLY A C 1
ATOM 641 O O . GLY A 1 86 ? 2.961 -17.5 -0.411 1 96.06 86 GLY A O 1
ATOM 642 N N . ILE A 1 87 ? 4.895 -18.656 -0.03 1 95 87 ILE A N 1
ATOM 643 C CA . ILE A 1 87 ? 4.16 -19.906 0.171 1 95 87 ILE A CA 1
ATOM 644 C C . ILE A 1 87 ? 4.613 -20.562 1.472 1 95 87 ILE A C 1
ATOM 646 O O . ILE A 1 87 ? 5.652 -20.203 2.029 1 95 87 ILE A O 1
ATOM 650 N N . GLY A 1 88 ? 3.797 -21.469 1.748 1 82.5 88 GLY A N 1
ATOM 651 C CA . GLY A 1 88 ? 4.035 -22.219 2.967 1 82.5 88 GLY A CA 1
ATOM 652 C C . GLY A 1 88 ? 3.004 -21.953 4.047 1 82.5 88 GLY A C 1
ATOM 653 O O . GLY A 1 88 ? 1.911 -21.469 3.76 1 82.5 88 GLY A O 1
ATOM 654 N N . GLY A 1 89 ? 3.156 -22.453 5.215 1 74.75 89 GLY A N 1
ATOM 655 C CA . GLY A 1 89 ? 2.332 -22.188 6.383 1 74.75 89 GLY A CA 1
ATOM 656 C C . GLY A 1 89 ? 3.021 -21.328 7.414 1 74.75 89 GLY A C 1
ATOM 657 O O . GLY A 1 89 ? 4.238 -21.125 7.355 1 74.75 89 GLY A O 1
ATOM 658 N N . PRO A 1 90 ? 2.191 -20.688 8.133 1 72.81 90 PRO A N 1
ATOM 659 C CA . PRO A 1 90 ? 2.742 -19.797 9.156 1 72.81 90 PRO A CA 1
ATOM 660 C C . PRO A 1 90 ? 3.932 -20.422 9.891 1 72.81 90 PRO A C 1
ATOM 662 O O . PRO A 1 90 ? 4.816 -19.688 10.359 1 72.81 90 PRO A O 1
ATOM 665 N N . GLY A 1 91 ? 3.988 -21.734 9.828 1 78.31 91 GLY A N 1
ATOM 666 C CA . GLY A 1 91 ? 5.078 -22.406 10.516 1 78.31 91 GLY A CA 1
ATOM 667 C C . GLY A 1 91 ? 6.426 -22.172 9.859 1 78.31 91 GLY A C 1
ATOM 668 O O . GLY A 1 91 ? 7.465 -22.297 10.508 1 78.31 91 GLY A O 1
ATOM 669 N N . ASN A 1 92 ? 6.391 -21.844 8.586 1 79.88 92 ASN A N 1
ATOM 670 C CA . ASN A 1 92 ? 7.629 -21.578 7.871 1 79.88 92 ASN A CA 1
ATOM 671 C C . ASN A 1 92 ? 8.133 -20.156 8.141 1 79.88 92 ASN A C 1
ATOM 673 O O . ASN A 1 92 ? 9.258 -19.812 7.773 1 79.88 92 ASN A O 1
ATOM 677 N N . TYR A 1 93 ? 7.332 -19.375 8.766 1 85.31 93 TYR A N 1
ATOM 678 C CA . TYR A 1 93 ? 7.641 -17.953 8.891 1 85.31 93 TYR A CA 1
ATOM 679 C C . TYR A 1 93 ? 7.93 -17.578 10.344 1 85.31 93 TYR A C 1
ATOM 681 O O . TYR A 1 93 ? 7.395 -16.594 10.852 1 85.31 93 TYR A O 1
ATOM 689 N N . HIS A 1 94 ? 8.797 -18.312 10.812 1 79.5 94 HIS A N 1
ATOM 690 C CA . HIS A 1 94 ? 9.203 -18.016 12.18 1 79.5 94 HIS A CA 1
ATOM 691 C C . HIS A 1 94 ? 9.867 -16.641 12.258 1 79.5 94 HIS A C 1
ATOM 693 O O . HIS A 1 94 ? 10.781 -16.344 11.484 1 79.5 94 HIS A O 1
ATOM 699 N N . GLY A 1 95 ? 9.336 -15.852 13.156 1 79.81 95 GLY A N 1
ATOM 700 C CA . GLY A 1 95 ? 9.898 -14.523 13.336 1 79.81 95 GLY A CA 1
ATOM 701 C C . GLY A 1 95 ? 9.438 -13.539 12.273 1 79.81 95 GLY A C 1
ATOM 702 O O . GLY A 1 95 ? 9.945 -12.414 12.195 1 79.81 95 GLY A O 1
ATOM 703 N N . VAL A 1 96 ? 8.727 -14.102 11.367 1 82.56 96 VAL A N 1
ATOM 704 C CA . VAL A 1 96 ? 8.203 -13.25 10.305 1 82.56 96 VAL A CA 1
ATOM 705 C C . VAL A 1 96 ? 6.691 -13.133 10.43 1 82.56 96 VAL A C 1
ATOM 707 O O . VAL A 1 96 ? 6.004 -14.125 10.672 1 82.56 96 VAL A O 1
ATOM 710 N N . GLU A 1 97 ? 6.188 -11.984 10.359 1 87.88 97 GLU A N 1
ATOM 711 C CA . GLU A 1 97 ? 4.754 -11.734 10.484 1 87.88 97 GLU A CA 1
ATOM 712 C C . GLU A 1 97 ? 4.016 -12.141 9.211 1 87.88 97 GLU A C 1
ATOM 714 O O . GLU A 1 97 ? 4.434 -11.789 8.109 1 87.88 97 GLU A O 1
ATOM 719 N N . THR A 1 98 ? 3.014 -12.992 9.398 1 94 98 THR A N 1
ATOM 720 C CA . THR A 1 98 ? 2.098 -13.266 8.297 1 94 98 THR A CA 1
ATOM 721 C C . THR A 1 98 ? 0.795 -12.484 8.477 1 94 98 THR A C 1
ATOM 723 O O . THR A 1 98 ? 0.375 -12.211 9.602 1 94 98 THR A O 1
ATOM 726 N N . ILE A 1 99 ? 0.214 -12.18 7.363 1 94.69 99 ILE A N 1
ATOM 727 C CA . ILE A 1 99 ? -0.998 -11.367 7.375 1 94.69 99 ILE A CA 1
ATOM 728 C C . ILE A 1 99 ? -2.209 -12.242 7.055 1 94.69 99 ILE A C 1
ATOM 730 O O . ILE A 1 99 ? -2.223 -12.945 6.043 1 94.69 99 ILE A O 1
ATOM 734 N N . GLY A 1 100 ? -3.223 -12.18 7.945 1 94.25 100 GLY A N 1
ATOM 735 C CA . GLY A 1 100 ? -4.453 -12.914 7.695 1 94.25 100 GLY A CA 1
ATOM 736 C C . GLY A 1 100 ? -5.336 -12.258 6.648 1 94.25 100 GLY A C 1
ATOM 737 O O . GLY A 1 100 ? -5.531 -11.039 6.664 1 94.25 100 GLY A O 1
ATOM 738 N N . GLY A 1 101 ? -5.832 -13.078 5.816 1 94.88 101 GLY A N 1
ATOM 739 C CA . GLY A 1 101 ? -6.711 -12.586 4.766 1 94.88 101 GLY A CA 1
ATOM 740 C C . GLY A 1 101 ? -6.934 -13.594 3.656 1 94.88 101 GLY A C 1
ATOM 741 O O . GLY A 1 101 ? -6.617 -14.781 3.812 1 94.88 101 GLY A O 1
ATOM 742 N N . LYS A 1 102 ? -7.559 -13 2.6 1 94.31 102 LYS A N 1
ATOM 743 C CA . LYS A 1 102 ? -7.887 -13.852 1.464 1 94.31 102 LYS A CA 1
ATOM 744 C C . LYS A 1 102 ? -7.59 -13.156 0.141 1 94.31 102 LYS A C 1
ATOM 746 O O . LYS A 1 102 ? -7.793 -11.945 0.013 1 94.31 102 LYS A O 1
ATOM 751 N N . PHE A 1 103 ? -7.18 -14.031 -0.747 1 94.94 103 PHE A N 1
ATOM 752 C CA . PHE A 1 103 ? -6.969 -13.523 -2.098 1 94.94 103 PHE A CA 1
ATOM 753 C C . PHE A 1 103 ? -8.289 -13.477 -2.865 1 94.94 103 PHE A C 1
ATOM 755 O O . PHE A 1 103 ? -9.242 -14.156 -2.506 1 94.94 103 PHE A O 1
ATOM 762 N N . LEU A 1 104 ? -8.297 -12.68 -3.898 1 93.12 104 LEU A N 1
ATOM 763 C CA . LEU A 1 104 ? -9.422 -12.617 -4.824 1 93.12 104 LEU A CA 1
ATOM 764 C C . LEU A 1 104 ? -8.953 -12.211 -6.219 1 93.12 104 LEU A C 1
ATOM 766 O O . LEU A 1 104 ? -7.828 -11.734 -6.387 1 93.12 104 LEU A O 1
ATOM 770 N N . ILE A 1 105 ? -9.75 -12.523 -7.199 1 90.88 105 ILE A N 1
ATOM 771 C CA . ILE A 1 105 ? -9.516 -12.078 -8.57 1 90.88 105 ILE A CA 1
ATOM 772 C C . ILE A 1 105 ? -10.516 -10.984 -8.938 1 90.88 105 ILE A C 1
ATOM 774 O O . ILE A 1 105 ? -11.711 -11.102 -8.641 1 90.88 105 ILE A O 1
ATOM 778 N N . ALA A 1 106 ? -9.977 -9.922 -9.469 1 89.62 106 ALA A N 1
ATOM 779 C CA . ALA A 1 106 ? -10.82 -8.828 -9.914 1 89.62 106 ALA A CA 1
ATOM 780 C C . ALA A 1 106 ? -10.641 -8.57 -11.414 1 89.62 106 ALA A C 1
ATOM 782 O O . ALA A 1 106 ? -9.523 -8.617 -11.922 1 89.62 106 ALA A O 1
ATOM 783 N N . LYS A 1 107 ? -11.758 -8.281 -12.055 1 86.75 107 LYS A N 1
ATOM 784 C CA . LYS A 1 107 ? -11.664 -7.879 -13.461 1 86.75 107 LYS A CA 1
ATOM 785 C C . LYS A 1 107 ? -11.008 -6.508 -13.594 1 86.75 107 LYS A C 1
ATOM 787 O O . LYS A 1 107 ? -11.227 -5.625 -12.758 1 86.75 107 LYS A O 1
ATOM 792 N N . HIS A 1 108 ? -10.133 -6.492 -14.531 1 85.25 108 HIS A N 1
ATOM 793 C CA . HIS A 1 108 ? -9.508 -5.215 -14.859 1 85.25 108 HIS A CA 1
ATOM 794 C C . HIS A 1 108 ? -9.805 -4.809 -16.297 1 85.25 108 HIS A C 1
ATOM 796 O O . HIS A 1 108 ? -9.219 -5.363 -17.234 1 85.25 108 HIS A O 1
ATOM 802 N N . GLY A 1 109 ? -10.625 -3.838 -16.469 1 75.12 109 GLY A N 1
ATOM 803 C CA . GLY A 1 109 ? -10.992 -3.404 -17.797 1 75.12 109 GLY A CA 1
ATOM 804 C C . GLY A 1 109 ? -11.758 -4.457 -18.578 1 75.12 109 GLY A C 1
ATOM 805 O O . GLY A 1 109 ? -12.508 -5.25 -18 1 75.12 109 GLY A O 1
ATOM 806 N N . SER A 1 110 ? -11.586 -4.297 -19.953 1 71.31 110 SER A N 1
ATOM 807 C CA . SER A 1 110 ? -12.242 -5.23 -20.875 1 71.31 110 SER A CA 1
ATOM 808 C C . SER A 1 110 ? -11.258 -6.277 -21.375 1 71.31 110 SER A C 1
ATOM 810 O O . SER A 1 110 ? -10.039 -6.102 -21.266 1 71.31 110 SER A O 1
ATOM 812 N N . GLY A 1 111 ? -11.719 -7.504 -21.688 1 72.12 111 GLY A N 1
ATOM 813 C CA . GLY A 1 111 ? -10.898 -8.383 -22.5 1 72.12 111 GLY A CA 1
ATOM 814 C C . GLY A 1 111 ? -10.211 -9.469 -21.703 1 72.12 111 GLY A C 1
ATOM 815 O O . GLY A 1 111 ? -9.125 -9.922 -22.062 1 72.12 111 GLY A O 1
ATOM 816 N N . GLY A 1 112 ? -10.625 -9.758 -20.641 1 81.69 112 GLY A N 1
ATOM 817 C CA . GLY A 1 112 ? -10.039 -10.898 -19.938 1 81.69 112 GLY A CA 1
ATOM 818 C C . GLY A 1 112 ? -8.781 -10.547 -19.172 1 81.69 112 GLY A C 1
ATOM 819 O O . GLY A 1 112 ? -7.809 -11.305 -19.188 1 81.69 112 GLY A O 1
ATOM 820 N N . VAL A 1 113 ? -8.648 -9.453 -18.781 1 86.62 113 VAL A N 1
ATOM 821 C CA . VAL A 1 113 ? -7.535 -8.977 -17.969 1 86.62 113 VAL A CA 1
ATOM 822 C C . VAL A 1 113 ? -7.992 -8.82 -16.516 1 86.62 113 VAL A C 1
ATOM 824 O O . VAL A 1 113 ? -9.086 -8.32 -16.25 1 86.62 113 VAL A O 1
ATOM 827 N N . TYR A 1 114 ? -7.105 -9.289 -15.633 1 90 114 TYR A N 1
AT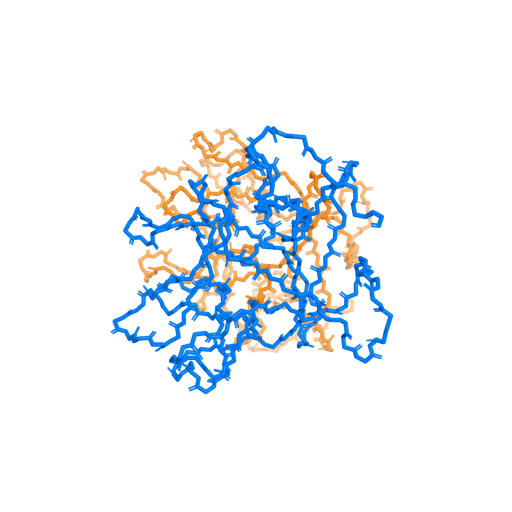OM 828 C CA . TYR A 1 114 ? -7.492 -9.344 -14.227 1 90 114 TYR A CA 1
ATOM 829 C C . TYR A 1 114 ? -6.391 -8.789 -13.336 1 90 114 TYR A C 1
ATOM 831 O O . TYR A 1 114 ? -5.285 -8.508 -13.805 1 90 114 TYR A O 1
ATOM 839 N N . ARG A 1 115 ? -6.824 -8.602 -12.133 1 92.75 115 ARG A N 1
ATOM 840 C CA . ARG A 1 115 ? -5.902 -8.32 -11.039 1 92.75 115 ARG A CA 1
ATOM 841 C C . ARG A 1 115 ? -6.121 -9.289 -9.875 1 92.75 115 ARG A C 1
ATOM 843 O O . ARG A 1 115 ? -7.234 -9.781 -9.68 1 92.75 115 ARG A O 1
ATOM 850 N N . ILE A 1 116 ? -5.059 -9.523 -9.18 1 95.12 116 ILE A N 1
ATOM 851 C CA . ILE A 1 116 ? -5.172 -10.352 -7.98 1 95.12 116 ILE A CA 1
ATOM 852 C C . ILE A 1 116 ? -5.18 -9.453 -6.742 1 95.12 116 ILE A C 1
ATOM 854 O O . ILE A 1 116 ? -4.27 -8.648 -6.543 1 95.12 116 ILE A O 1
ATOM 858 N N . GLY A 1 117 ? -6.242 -9.633 -5.969 1 96.38 117 GLY A N 1
ATOM 859 C CA . GLY A 1 117 ? -6.391 -8.836 -4.766 1 96.38 117 GLY A CA 1
ATOM 860 C C . GLY A 1 117 ? -6.215 -9.641 -3.49 1 96.38 117 GLY A C 1
ATOM 861 O O . GLY A 1 117 ? -6.117 -10.867 -3.533 1 96.38 117 GLY A O 1
ATOM 862 N N . PHE A 1 118 ? -6.105 -8.938 -2.439 1 97.12 118 PHE A N 1
ATOM 863 C CA . PHE A 1 118 ? -6.055 -9.484 -1.089 1 97.12 118 PHE A CA 1
ATOM 864 C C . PHE A 1 118 ? -6.801 -8.586 -0.111 1 97.12 118 PHE A C 1
ATOM 866 O O . PHE A 1 118 ? -6.57 -7.375 -0.07 1 97.12 118 PHE A O 1
ATOM 873 N N . CYS A 1 119 ? -7.691 -9.234 0.645 1 95.88 119 CYS A N 1
ATOM 874 C CA . CYS A 1 119 ? -8.445 -8.5 1.652 1 95.88 119 CYS A CA 1
ATOM 875 C C . CYS A 1 119 ? -8.109 -8.992 3.055 1 95.88 119 CYS A C 1
ATOM 877 O O . CYS A 1 119 ? -8.078 -10.195 3.303 1 95.88 119 CYS A O 1
ATOM 879 N N . LEU A 1 120 ? -7.863 -8.016 3.9 1 95.69 120 LEU A N 1
ATOM 880 C CA . LEU A 1 120 ? -7.469 -8.32 5.27 1 95.69 120 LEU A CA 1
ATOM 881 C C . LEU A 1 120 ? -8.656 -8.852 6.07 1 95.69 120 LEU A C 1
ATOM 883 O O . LEU A 1 120 ? -9.75 -8.297 6.008 1 95.69 120 LEU A O 1
ATOM 887 N N . ASP A 1 121 ? -8.336 -9.859 6.848 1 94.44 121 ASP A N 1
ATOM 888 C CA . ASP A 1 121 ? -9.383 -10.375 7.73 1 94.44 121 ASP A CA 1
ATOM 889 C C . ASP A 1 121 ? -9.719 -9.367 8.828 1 94.44 121 ASP A C 1
ATOM 891 O O . ASP A 1 121 ? -10.883 -9.234 9.219 1 94.44 121 ASP A O 1
ATOM 895 N N . SER A 1 122 ? -8.781 -8.68 9.305 1 90.31 122 SER A N 1
ATOM 896 C CA . SER A 1 122 ? -8.898 -7.824 10.484 1 90.31 122 SER A CA 1
ATOM 897 C C . SER A 1 122 ? -9.711 -6.57 10.188 1 90.31 122 SER A C 1
ATOM 899 O O . SER A 1 122 ? -10.531 -6.145 11 1 90.31 122 SER A O 1
ATOM 901 N N . THR A 1 123 ? -9.586 -5.93 9.039 1 88.62 123 THR A N 1
ATOM 902 C CA . THR A 1 123 ? -10.203 -4.641 8.766 1 88.62 123 THR A CA 1
ATOM 903 C C . THR A 1 123 ? -11.156 -4.734 7.57 1 88.62 123 THR A C 1
ATOM 905 O O . THR A 1 123 ? -12.023 -3.883 7.395 1 88.62 123 THR A O 1
ATOM 908 N N . GLY A 1 124 ? -10.953 -5.727 6.742 1 90.31 124 GLY A N 1
ATOM 909 C CA . GLY A 1 124 ? -11.719 -5.824 5.512 1 90.31 124 GLY A CA 1
ATOM 910 C C . GLY A 1 124 ? -11.148 -4.984 4.383 1 90.31 124 GLY A C 1
ATOM 911 O O . GLY A 1 124 ? -11.656 -5.012 3.262 1 90.31 124 GLY A O 1
ATOM 912 N N . ASP A 1 125 ? -10.102 -4.227 4.695 1 91.25 125 ASP A N 1
ATOM 913 C CA . ASP A 1 125 ? -9.453 -3.438 3.654 1 91.25 125 ASP A CA 1
ATOM 914 C C . ASP A 1 125 ? -8.797 -4.34 2.615 1 91.25 125 ASP A C 1
ATOM 916 O O . ASP A 1 125 ? -8.281 -5.41 2.951 1 91.25 125 ASP A O 1
ATOM 920 N N . CYS A 1 126 ? -8.797 -3.771 1.395 1 94.5 126 CYS A N 1
ATOM 921 C CA . CYS A 1 126 ? -8.242 -4.582 0.316 1 94.5 126 CYS A CA 1
ATOM 922 C C . CYS A 1 126 ? -7.199 -3.801 -0.468 1 94.5 126 CYS A C 1
ATOM 924 O O . CYS A 1 126 ? -7.238 -2.57 -0.512 1 94.5 126 CYS A O 1
ATOM 926 N N . GLY A 1 127 ? -6.258 -4.543 -0.959 1 96.12 127 GLY A N 1
ATOM 927 C CA . GLY A 1 127 ? -5.324 -4.07 -1.969 1 96.12 127 GLY A CA 1
ATOM 928 C C . GLY A 1 127 ? -5.121 -5.059 -3.102 1 96.12 127 GLY A C 1
ATOM 929 O O . GLY A 1 127 ? -5.797 -6.09 -3.162 1 96.12 127 GLY A O 1
ATOM 930 N N . TYR A 1 128 ? -4.262 -4.617 -4.062 1 96.69 128 TYR A N 1
ATOM 931 C CA . TYR A 1 128 ? -3.949 -5.48 -5.199 1 96.69 128 TYR A CA 1
ATOM 932 C C . TYR A 1 128 ? -2.451 -5.75 -5.277 1 96.69 128 TYR A C 1
ATOM 934 O O . TYR A 1 128 ? -1.646 -4.992 -4.734 1 96.69 128 TYR A O 1
ATOM 942 N N . LEU A 1 129 ? -2.168 -6.875 -5.941 1 97.19 129 LEU A N 1
ATOM 943 C CA . LEU A 1 129 ? -0.755 -7.227 -6.059 1 97.19 129 LEU A CA 1
ATOM 944 C C . LEU A 1 129 ? -0.087 -6.434 -7.176 1 97.19 129 LEU A C 1
ATOM 946 O O . LEU A 1 129 ? -0.613 -6.355 -8.289 1 97.19 129 LEU A O 1
ATOM 950 N N . GLY A 1 130 ? 1.009 -5.863 -6.797 1 95.62 130 GLY A N 1
ATOM 951 C CA . GLY A 1 130 ? 1.924 -5.266 -7.754 1 95.62 130 GLY A CA 1
ATOM 952 C C . GLY A 1 130 ? 3.254 -5.988 -7.844 1 95.62 130 GLY A C 1
ATOM 953 O O . GLY A 1 130 ? 3.473 -6.984 -7.145 1 95.62 130 GLY A O 1
ATOM 954 N N . ARG A 1 131 ? 4.055 -5.453 -8.758 1 93.94 131 ARG A N 1
ATOM 955 C CA . ARG A 1 131 ? 5.387 -6.016 -8.961 1 93.94 131 ARG A CA 1
ATOM 956 C C . ARG A 1 131 ? 6.465 -5.07 -8.445 1 93.94 131 ARG A C 1
ATOM 958 O O . ARG A 1 131 ? 6.402 -3.861 -8.68 1 93.94 131 ARG A O 1
ATOM 965 N N . LYS A 1 132 ? 7.328 -5.707 -7.684 1 92.38 132 LYS A N 1
ATOM 966 C CA . LYS A 1 132 ? 8.477 -4.926 -7.223 1 92.38 132 LYS A CA 1
ATOM 967 C C . LYS A 1 132 ? 9.781 -5.668 -7.469 1 92.38 132 LYS A C 1
ATOM 969 O O . LYS A 1 132 ? 9.953 -6.801 -7.016 1 92.38 132 LYS A O 1
ATOM 974 N N . GLU A 1 133 ? 10.648 -4.902 -8.117 1 90.12 133 GLU A N 1
ATOM 975 C CA . GLU A 1 133 ? 11.953 -5.488 -8.398 1 90.12 133 GLU A CA 1
ATOM 976 C C . GLU A 1 133 ? 12.992 -5.035 -7.379 1 90.12 133 GLU A C 1
ATOM 978 O O . GLU A 1 133 ? 13.062 -3.852 -7.035 1 90.12 133 GLU A O 1
ATOM 983 N N . PHE A 1 134 ? 13.75 -5.863 -6.789 1 86.06 134 PHE A N 1
ATOM 984 C CA . PHE A 1 134 ? 14.805 -5.523 -5.84 1 86.06 134 PHE A CA 1
ATOM 985 C C . PHE A 1 134 ? 16.172 -5.852 -6.418 1 86.06 134 PHE A C 1
ATOM 987 O O . PHE A 1 134 ? 17.203 -5.418 -5.883 1 86.06 134 PHE A O 1
ATOM 994 N N . GLY A 1 135 ? 16.312 -6.559 -7.473 1 82.94 135 GLY A N 1
ATOM 995 C CA . GLY A 1 135 ? 17.562 -6.926 -8.109 1 82.94 135 GLY A CA 1
ATOM 996 C C . GLY A 1 135 ? 17.438 -8.164 -8.984 1 82.94 135 GLY A C 1
ATOM 997 O O . GLY A 1 135 ? 16.594 -9.016 -8.75 1 82.94 135 GLY A O 1
ATOM 998 N N . SER A 1 136 ? 18.359 -8.195 -9.867 1 81.06 136 SER A N 1
ATOM 999 C CA . SER A 1 136 ? 18.328 -9.305 -10.812 1 81.06 136 SER A CA 1
ATOM 1000 C C . SER A 1 136 ? 18.641 -10.625 -10.125 1 81.06 136 SER A C 1
ATOM 1002 O O . SER A 1 136 ? 18.234 -11.688 -10.594 1 81.06 136 SER A O 1
ATOM 1004 N N . GLU A 1 137 ? 19.234 -10.508 -9 1 86.56 137 GLU A N 1
ATOM 1005 C CA . GLU A 1 137 ? 19.672 -11.719 -8.32 1 86.56 137 GLU A CA 1
ATOM 1006 C C . GLU A 1 137 ? 18.484 -12.484 -7.738 1 86.56 137 GLU A C 1
ATOM 1008 O O . GLU A 1 137 ? 18.578 -13.68 -7.48 1 86.56 137 GLU A O 1
ATOM 1013 N N . GLU A 1 138 ? 17.375 -11.867 -7.66 1 89.88 138 GLU A N 1
ATOM 1014 C CA . GLU A 1 138 ? 16.234 -12.547 -7.051 1 89.88 138 GLU A CA 1
ATOM 1015 C C . GLU A 1 138 ? 15.516 -13.438 -8.062 1 89.88 138 GLU A C 1
ATOM 1017 O O . GLU A 1 138 ? 14.773 -14.344 -7.688 1 89.88 138 GLU A O 1
ATOM 1022 N N . GLY A 1 139 ? 15.75 -13.242 -9.305 1 91 139 GLY A N 1
ATOM 1023 C CA . GLY A 1 139 ? 15.156 -14.094 -10.32 1 91 139 GLY A CA 1
ATOM 1024 C C . GLY A 1 139 ? 13.773 -13.648 -10.75 1 91 139 GLY A C 1
ATOM 1025 O O . GLY A 1 139 ? 13.07 -14.375 -11.445 1 91 139 GLY A O 1
ATOM 1026 N N . GLY A 1 140 ? 13.398 -12.453 -10.367 1 93.56 140 GLY A N 1
ATOM 1027 C CA . GLY A 1 140 ? 12.102 -11.914 -10.742 1 93.56 140 GLY A CA 1
ATOM 1028 C C . GLY A 1 140 ? 11.625 -10.805 -9.82 1 93.56 140 GLY A C 1
ATOM 1029 O O . GLY A 1 140 ? 12.336 -10.414 -8.891 1 93.56 140 GLY A O 1
ATOM 1030 N N . ALA A 1 141 ? 10.438 -10.359 -10.148 1 94.19 141 ALA A N 1
ATOM 1031 C CA . ALA A 1 141 ? 9.805 -9.328 -9.328 1 94.19 141 ALA A CA 1
ATOM 1032 C C . ALA A 1 141 ? 8.938 -9.945 -8.234 1 94.19 141 ALA A C 1
ATOM 1034 O O . ALA A 1 141 ? 8.172 -10.883 -8.5 1 94.19 141 ALA A O 1
ATOM 1035 N N . ARG A 1 142 ? 9.055 -9.344 -7.082 1 95.38 142 ARG A N 1
ATOM 1036 C CA . ARG A 1 142 ? 8.164 -9.789 -6.016 1 95.38 142 ARG A CA 1
ATOM 1037 C C . ARG A 1 142 ? 6.746 -9.281 -6.238 1 95.38 142 ARG A C 1
ATOM 1039 O O . ARG A 1 142 ? 6.547 -8.195 -6.781 1 95.38 142 ARG A O 1
ATOM 1046 N N . LEU A 1 143 ? 5.871 -10.156 -5.836 1 96.69 143 LEU A N 1
ATOM 1047 C CA . LEU A 1 143 ? 4.488 -9.695 -5.762 1 96.69 143 LEU A CA 1
ATOM 1048 C C . LEU A 1 143 ? 4.207 -9.047 -4.406 1 96.69 143 LEU A C 1
ATOM 1050 O O . LEU A 1 143 ? 4.363 -9.695 -3.365 1 96.69 143 LEU A O 1
ATOM 1054 N N . VAL A 1 144 ? 3.805 -7.773 -4.496 1 96.62 144 VAL A N 1
ATOM 1055 C CA . VAL A 1 144 ? 3.627 -7.004 -3.271 1 96.62 144 VAL A CA 1
ATOM 1056 C C . VAL A 1 144 ? 2.234 -6.379 -3.25 1 96.62 144 VAL A C 1
ATOM 1058 O O . VAL A 1 144 ? 1.737 -5.922 -4.281 1 96.62 144 VAL A O 1
ATOM 1061 N N . LEU A 1 145 ? 1.685 -6.426 -2.031 1 97.38 145 LEU A N 1
ATOM 1062 C CA . LEU A 1 145 ? 0.397 -5.758 -1.874 1 97.38 145 LEU A CA 1
ATOM 1063 C C . LEU A 1 145 ? 0.55 -4.246 -2.004 1 97.38 145 LEU A C 1
ATOM 1065 O O . LEU A 1 145 ? 1.454 -3.654 -1.406 1 97.38 145 LEU A O 1
ATOM 1069 N N . THR A 1 146 ? -0.293 -3.674 -2.877 1 95.38 146 THR A N 1
ATOM 1070 C CA . THR A 1 146 ? -0.18 -2.248 -3.162 1 95.38 146 THR A CA 1
ATOM 1071 C C . THR A 1 146 ? -1.556 -1.636 -3.408 1 95.38 146 THR A C 1
ATOM 1073 O O . THR A 1 146 ? -2.525 -2.354 -3.664 1 95.38 146 THR A O 1
ATOM 1076 N N . VAL A 1 147 ? -1.577 -0.358 -3.33 1 93 147 VAL A N 1
ATOM 1077 C CA . VAL A 1 147 ? -2.779 0.387 -3.689 1 93 147 VAL A CA 1
ATOM 1078 C C . VAL A 1 147 ? -2.6 1.023 -5.066 1 93 147 VAL A C 1
ATOM 1080 O O . VAL A 1 147 ? -3.539 1.063 -5.867 1 93 147 VAL A O 1
ATOM 1083 N N . THR A 1 148 ? -1.398 1.406 -5.41 1 93.44 148 THR A N 1
ATOM 1084 C CA . THR A 1 148 ? -1.215 2.34 -6.516 1 93.44 148 THR A CA 1
ATOM 1085 C C . THR A 1 148 ? -0.645 1.624 -7.738 1 93.44 148 THR A C 1
ATOM 1087 O O . THR A 1 148 ? -0.765 2.115 -8.859 1 93.44 148 THR A O 1
ATOM 1090 N N . ASP A 1 149 ? -0.033 0.505 -7.555 1 91.38 149 ASP A N 1
ATOM 1091 C CA . ASP A 1 149 ? 0.743 -0.084 -8.641 1 91.38 149 ASP A CA 1
ATOM 1092 C C . ASP A 1 149 ? 0.357 -1.545 -8.867 1 91.38 149 ASP A C 1
ATOM 1094 O O . ASP A 1 149 ? 1.225 -2.418 -8.93 1 91.38 149 ASP A O 1
ATOM 1098 N N . ALA A 1 150 ? -0.907 -1.699 -8.969 1 93.19 150 ALA A N 1
ATOM 1099 C CA . ALA A 1 150 ? -1.356 -3.062 -9.242 1 93.19 150 ALA A CA 1
ATOM 1100 C C . ALA A 1 150 ? -0.984 -3.492 -10.656 1 93.19 150 ALA A C 1
ATOM 1102 O O . ALA A 1 150 ? -1.002 -2.68 -11.586 1 93.19 150 ALA A O 1
ATOM 1103 N N . TYR A 1 151 ? -0.585 -4.734 -10.828 1 90.81 151 TYR A N 1
ATOM 1104 C CA . TYR A 1 151 ? -0.318 -5.191 -12.188 1 90.81 151 TYR A CA 1
ATOM 1105 C C . TYR A 1 151 ? -1.418 -6.129 -12.672 1 90.81 151 TYR A C 1
ATOM 1107 O O . TYR A 1 151 ? -2.135 -6.727 -11.867 1 90.81 151 TYR A O 1
ATOM 1115 N N . SER A 1 152 ? -1.536 -6.156 -13.914 1 91.19 152 SER A N 1
ATOM 1116 C CA . SER A 1 152 ? -2.611 -6.926 -14.531 1 91.19 152 SER A CA 1
ATOM 1117 C C . SER A 1 152 ? -2.109 -8.281 -15.023 1 91.19 152 SER A C 1
ATOM 1119 O O . SER A 1 152 ? -0.964 -8.398 -15.461 1 91.19 152 SER A O 1
ATOM 1121 N N . VAL A 1 153 ? -3.055 -9.219 -14.93 1 90.44 153 VAL A N 1
ATOM 1122 C CA . VAL A 1 153 ? -2.664 -10.57 -15.305 1 90.44 153 VAL A CA 1
ATOM 1123 C C . VAL A 1 153 ? -3.697 -11.156 -16.266 1 90.44 153 VAL A C 1
ATOM 1125 O O . VAL A 1 153 ? -4.828 -10.68 -16.344 1 90.44 153 VAL A O 1
ATOM 1128 N N . VAL A 1 154 ? -3.178 -12.094 -17 1 87.25 154 VAL A N 1
ATOM 1129 C CA . VAL A 1 154 ? -4.039 -12.969 -17.797 1 87.25 154 VAL A CA 1
ATOM 1130 C C . VAL A 1 154 ? -3.857 -14.414 -17.359 1 87.25 154 VAL A C 1
ATOM 1132 O O . VAL A 1 154 ? -2.779 -14.805 -16.891 1 87.25 154 VAL A O 1
ATOM 1135 N N . PHE A 1 155 ? -4.961 -15.133 -17.422 1 85.56 155 PHE A N 1
ATOM 1136 C CA . PHE A 1 155 ? -4.934 -16.531 -17.047 1 85.56 155 PHE A CA 1
ATOM 1137 C C . PHE A 1 155 ? -4.938 -17.438 -18.281 1 85.56 155 PHE A C 1
ATOM 1139 O O . PHE A 1 155 ? -5.734 -17.234 -19.203 1 85.56 155 PHE A O 1
ATOM 1146 N N . VAL A 1 156 ? -3.963 -18.281 -18.25 1 80 156 VAL A N 1
ATOM 1147 C CA . VAL A 1 156 ? -3.869 -19.25 -19.344 1 80 156 VAL A CA 1
ATOM 1148 C C . VAL A 1 156 ? -3.869 -20.672 -18.781 1 80 156 VAL A C 1
ATOM 1150 O O . VAL A 1 156 ? -3.209 -20.938 -17.766 1 80 156 VAL A O 1
ATOM 1153 N N . ASP A 1 157 ? -4.703 -21.547 -19.375 1 78.06 157 ASP A N 1
ATOM 1154 C CA . ASP A 1 157 ? -4.73 -22.953 -18.938 1 78.06 157 ASP A CA 1
ATOM 1155 C C . ASP A 1 157 ? -3.357 -23.594 -19.094 1 78.06 157 ASP A C 1
ATOM 1157 O O . ASP A 1 157 ? -2.738 -23.5 -20.156 1 78.06 157 ASP A O 1
ATOM 1161 N N . ALA A 1 158 ? -3.002 -24.172 -17.891 1 72.44 158 ALA A N 1
ATOM 1162 C CA . ALA A 1 158 ? -1.679 -24.797 -17.906 1 72.44 158 ALA A CA 1
ATOM 1163 C C . ALA A 1 158 ? -1.584 -25.859 -18.984 1 72.44 158 ALA A C 1
ATOM 1165 O O . ALA A 1 158 ? -0.512 -26.094 -19.562 1 72.44 158 ALA A O 1
ATOM 1166 N N . ALA A 1 159 ? -2.623 -26.594 -19.156 1 65.69 159 ALA A N 1
ATOM 1167 C CA . ALA A 1 159 ? -2.648 -27.641 -20.172 1 65.69 159 ALA A CA 1
ATOM 1168 C C . ALA A 1 159 ? -2.496 -27.031 -21.578 1 65.69 159 ALA A C 1
ATOM 1170 O O . ALA A 1 159 ? -2.053 -27.719 -22.5 1 65.69 159 ALA A O 1
ATOM 1171 N N . SER A 1 160 ? -2.973 -25.812 -21.672 1 54.06 160 SER A N 1
ATOM 1172 C CA . SER A 1 160 ? -2.922 -25.188 -22.984 1 54.06 160 SER A CA 1
ATOM 1173 C C . SER A 1 160 ? -1.538 -24.609 -23.281 1 54.06 160 SER A C 1
ATOM 1175 O O . SER A 1 160 ? -1.2 -24.328 -24.422 1 54.06 160 SER A O 1
ATOM 1177 N N . VAL A 1 161 ? -0.803 -24.188 -22.281 1 50.56 161 VAL A N 1
ATOM 1178 C CA . VAL A 1 161 ? 0.49 -23.547 -22.516 1 50.56 161 VAL A CA 1
ATOM 1179 C C . VAL A 1 161 ? 1.502 -24.594 -22.984 1 50.56 161 VAL A C 1
ATOM 1181 O O . VAL A 1 161 ? 2.545 -24.25 -23.547 1 50.56 161 VAL A O 1
ATOM 1184 N N . ILE A 1 162 ? 1.487 -25.875 -22.656 1 40.97 162 ILE A N 1
ATOM 1185 C CA . ILE A 1 162 ? 2.441 -26.797 -23.281 1 40.97 162 ILE A CA 1
ATOM 1186 C C . ILE A 1 162 ? 2.43 -26.594 -24.797 1 40.97 162 ILE A C 1
ATOM 1188 O O . ILE A 1 162 ? 3.467 -26.719 -25.453 1 40.97 162 ILE A O 1
ATOM 1192 N N . SER A 1 163 ? 1.188 -26.484 -25.484 1 33.59 163 SER A N 1
ATOM 1193 C CA . SER A 1 163 ? 1.241 -26.422 -26.938 1 33.59 163 SER A CA 1
ATOM 1194 C C . SER A 1 163 ? 1.677 -25.047 -27.406 1 33.59 163 SER A C 1
ATOM 1196 O O . SER A 1 163 ? 1.671 -24.75 -28.609 1 33.59 163 SER A O 1
ATOM 1198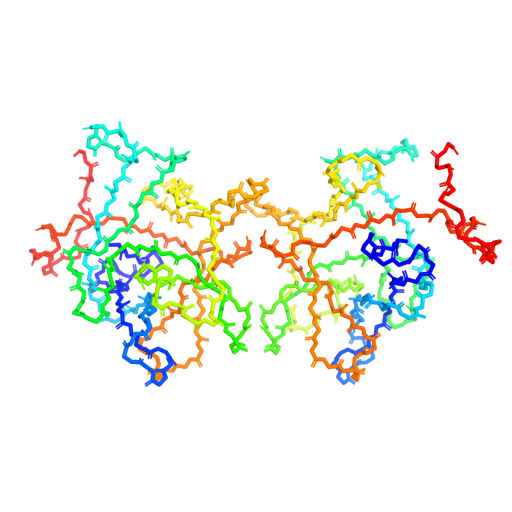 N N . VAL A 1 164 ? 1.652 -24.078 -26.641 1 35.91 164 VAL A N 1
ATOM 1199 C CA . VAL A 1 164 ? 1.817 -22.766 -27.266 1 35.91 164 VAL A CA 1
ATOM 1200 C C . VAL A 1 164 ? 3.268 -22.594 -27.703 1 35.91 164 VAL A C 1
ATOM 1202 O O . VAL A 1 164 ? 4.156 -22.391 -26.875 1 35.91 164 VAL A O 1
ATOM 1205 N N . ALA A 1 165 ? 3.848 -23.188 -28.594 1 31.34 165 ALA A N 1
ATOM 1206 C CA . ALA A 1 165 ? 4.742 -22.469 -29.484 1 31.34 165 ALA A CA 1
ATOM 1207 C C . ALA A 1 165 ? 4.156 -21.109 -29.875 1 31.34 165 ALA A C 1
ATOM 1209 O O . ALA A 1 165 ? 4.855 -20.094 -29.859 1 31.34 165 ALA A O 1
ATOM 1210 N N . GLY A 1 166 ? 3.182 -20.953 -30.953 1 27.75 166 GLY A N 1
ATOM 1211 C CA . GLY A 1 166 ? 2.588 -19.766 -31.562 1 27.75 166 GLY A CA 1
ATOM 1212 C C . GLY A 1 166 ? 1.669 -19.016 -30.609 1 27.75 166 GLY A C 1
ATOM 1213 O O . GLY A 1 166 ? 1.171 -19.594 -29.641 1 27.75 166 GLY A O 1
ATOM 1214 N N . GLY A 1 167 ? 1.633 -17.594 -30.531 1 27.08 167 GLY A N 1
ATOM 1215 C CA . GLY A 1 167 ? 1.182 -16.531 -29.641 1 27.08 167 GLY A CA 1
ATOM 1216 C C . GLY A 1 167 ? -0.288 -16.641 -29.281 1 27.08 167 GLY A C 1
ATOM 1217 O O . GLY A 1 167 ? -0.857 -15.719 -28.688 1 27.08 167 GLY A O 1
ATOM 1218 N N . GLU A 1 168 ? -1.22 -17.547 -29.781 1 25.41 168 GLU A N 1
ATOM 1219 C CA . GLU A 1 168 ? -2.645 -17.234 -29.719 1 25.41 168 GLU A CA 1
ATOM 1220 C C . GLU A 1 168 ? -3.213 -17.547 -28.328 1 25.41 168 GLU A C 1
ATOM 1222 O O . GLU A 1 168 ? -2.814 -18.531 -27.703 1 25.41 168 GLU A O 1
ATOM 1227 N N . ILE A 1 169 ? -4.023 -16.578 -27.641 1 28.52 169 ILE A N 1
ATOM 1228 C CA . ILE A 1 169 ? -4.848 -16.344 -26.453 1 28.52 169 ILE A CA 1
ATOM 1229 C C . ILE A 1 169 ? -5.945 -17.406 -26.375 1 28.52 169 ILE A C 1
ATOM 1231 O O . ILE A 1 169 ? -6.781 -17.516 -27.266 1 28.52 169 ILE A O 1
ATOM 1235 N N . ILE A 1 170 ? -5.914 -18.516 -25.688 1 27.16 170 ILE A N 1
ATOM 1236 C CA . ILE A 1 170 ? -6.617 -19.781 -25.516 1 27.16 170 ILE A CA 1
ATOM 1237 C C . ILE A 1 170 ? -7.797 -19.594 -24.562 1 27.16 170 ILE A C 1
ATOM 1239 O O . ILE A 1 170 ? -7.664 -18.938 -23.516 1 27.16 170 ILE A O 1
ATOM 1243 N N . ASN A 1 171 ? -9.078 -19.984 -24.969 1 26.23 171 ASN A N 1
ATOM 1244 C CA . ASN A 1 171 ? -10.492 -20.062 -24.609 1 26.23 171 ASN A CA 1
ATOM 1245 C C . ASN A 1 171 ? -10.688 -20.781 -23.281 1 26.23 171 ASN A C 1
ATOM 1247 O O . ASN A 1 171 ? -10.305 -21.938 -23.125 1 26.23 171 ASN A O 1
ATOM 1251 N N . MET A 1 172 ? -10.594 -20.109 -22.141 1 24.88 172 MET A N 1
ATOM 1252 C CA . MET A 1 172 ? -11.062 -20.734 -20.922 1 24.88 172 MET A CA 1
ATOM 1253 C C . MET A 1 172 ? -12.562 -21 -20.984 1 24.88 172 MET A C 1
ATOM 1255 O O . MET A 1 172 ? -13.367 -20.078 -20.891 1 24.88 172 MET A O 1
ATOM 1259 N N . LEU A 1 173 ? -13.234 -21.578 -22.156 1 22.38 173 LEU A N 1
ATOM 1260 C CA . LEU A 1 173 ? -14.406 -22.438 -22.094 1 22.38 173 LEU A CA 1
ATOM 1261 C C . LEU A 1 173 ? -14.062 -23.781 -21.438 1 22.38 173 LEU A C 1
ATOM 1263 O O . LEU A 1 173 ? -13 -24.344 -21.719 1 22.38 173 LEU A O 1
ATOM 1267 N N . LEU B 1 1 ? -4.461 17.328 14.227 1 88.88 1 LEU B N 1
ATOM 1268 C CA . LEU B 1 1 ? -4.48 15.898 13.953 1 88.88 1 LEU B CA 1
ATOM 1269 C C . LEU B 1 1 ? -3.416 15.18 14.781 1 88.88 1 LEU B C 1
ATOM 1271 O O . LEU B 1 1 ? -2.234 15.523 14.719 1 88.88 1 LEU B O 1
ATOM 1275 N N . PHE B 1 2 ? -3.889 14.125 15.641 1 87.38 2 PHE B N 1
ATOM 1276 C CA . PHE B 1 2 ? -2.965 13.367 16.469 1 87.38 2 PHE B CA 1
ATOM 1277 C C . PHE B 1 2 ? -3.139 11.875 16.25 1 87.38 2 PHE B C 1
ATOM 1279 O O . PHE B 1 2 ? -4.23 11.414 15.906 1 87.38 2 PHE B O 1
ATOM 1286 N N . SER B 1 3 ? -1.972 11.203 16.453 1 86.88 3 SER B N 1
ATOM 1287 C CA . SER B 1 3 ? -2.084 9.75 16.484 1 86.88 3 SER B CA 1
ATOM 1288 C C . SER B 1 3 ? -3.004 9.281 17.609 1 86.88 3 SER B C 1
ATOM 1290 O O . SER B 1 3 ? -2.953 9.812 18.719 1 86.88 3 SER B O 1
ATOM 1292 N N . ALA B 1 4 ? -3.875 8.32 17.266 1 83.69 4 ALA B N 1
ATOM 1293 C CA . ALA B 1 4 ? -4.82 7.82 18.266 1 83.69 4 ALA B CA 1
ATOM 1294 C C . ALA B 1 4 ? -4.105 6.984 19.312 1 83.69 4 ALA B C 1
ATOM 1296 O O . ALA B 1 4 ? -4.637 6.773 20.406 1 83.69 4 ALA B O 1
ATOM 1297 N N . THR B 1 5 ? -3.037 6.367 18.922 1 74.31 5 THR B N 1
ATOM 1298 C CA . THR B 1 5 ? -2.363 5.449 19.828 1 74.31 5 THR B CA 1
ATOM 1299 C C . THR B 1 5 ? -1.522 6.211 20.844 1 74.31 5 THR B C 1
ATOM 1301 O O . THR B 1 5 ? -1.019 5.629 21.812 1 74.31 5 THR B O 1
ATOM 1304 N N . HIS B 1 6 ? -1.349 7.438 20.562 1 64.19 6 HIS B N 1
ATOM 1305 C CA . HIS B 1 6 ? -0.487 8.188 21.469 1 64.19 6 HIS B CA 1
ATOM 1306 C C . HIS B 1 6 ? -1.287 9.211 22.266 1 64.19 6 HIS B C 1
ATOM 1308 O O . HIS B 1 6 ? -2.447 9.484 21.938 1 64.19 6 HIS B O 1
ATOM 1314 N N . ASN B 1 7 ? -0.577 9.625 23.219 1 57.59 7 ASN B N 1
ATOM 1315 C CA . ASN B 1 7 ? -1.165 10.641 24.094 1 57.59 7 ASN B CA 1
ATOM 1316 C C . ASN B 1 7 ? -1.662 11.844 23.281 1 57.59 7 ASN B C 1
ATOM 1318 O O . ASN B 1 7 ? -1.021 12.25 22.312 1 57.59 7 ASN B O 1
ATOM 1322 N N . PRO B 1 8 ? -2.889 12.211 23.578 1 60.44 8 PRO B N 1
ATOM 1323 C CA . PRO B 1 8 ? -3.592 13.258 22.828 1 60.44 8 PRO B CA 1
ATOM 1324 C C . PRO B 1 8 ? -2.828 14.578 22.812 1 60.44 8 PRO B C 1
ATOM 1326 O O . PRO B 1 8 ? -3.35 15.586 22.328 1 60.44 8 PRO B O 1
ATOM 1329 N N . SER B 1 9 ? -1.627 14.531 23.219 1 61.69 9 SER B N 1
ATOM 1330 C CA . SER B 1 9 ? -0.985 15.844 23.188 1 61.69 9 SER B CA 1
ATOM 1331 C C . SER B 1 9 ? 0.326 15.797 22.406 1 61.69 9 SER B C 1
ATOM 1333 O O . SER B 1 9 ? 1.062 16.781 22.359 1 61.69 9 SER B O 1
ATOM 1335 N N . THR B 1 10 ? 0.493 14.688 21.953 1 71.75 10 THR B N 1
ATOM 1336 C CA . THR B 1 10 ? 1.659 14.562 21.094 1 71.75 10 THR B CA 1
ATOM 1337 C C . THR B 1 10 ? 1.348 13.68 19.891 1 71.75 10 THR B C 1
ATOM 1339 O O . THR B 1 10 ? 0.222 13.195 19.75 1 71.75 10 THR B O 1
ATOM 1342 N N . GLY B 1 11 ? 2.184 13.828 19 1 83.19 11 GLY B N 1
ATOM 1343 C CA . GLY B 1 11 ? 2.021 13.016 17.812 1 83.19 11 GLY B CA 1
ATOM 1344 C C . GLY B 1 11 ? 1.436 13.781 16.641 1 83.19 11 GLY B C 1
ATOM 1345 O O . GLY B 1 11 ? 0.649 13.234 15.859 1 83.19 11 GLY B O 1
ATOM 1346 N N . GLY B 1 12 ? 1.705 15.062 16.672 1 90.81 12 GLY B N 1
ATOM 1347 C CA . GLY B 1 12 ? 1.19 15.922 15.617 1 90.81 12 GLY B CA 1
ATOM 1348 C C . GLY B 1 12 ? 1.981 15.82 14.328 1 90.81 12 GLY B C 1
ATOM 1349 O O . GLY B 1 12 ? 2.844 14.953 14.188 1 90.81 12 GLY B O 1
ATOM 1350 N N . LEU B 1 13 ? 1.557 16.656 13.414 1 94.12 13 LEU B N 1
ATOM 1351 C CA . LEU B 1 13 ? 2.148 16.656 12.078 1 94.12 13 LEU B CA 1
ATOM 1352 C C . LEU B 1 13 ? 3.217 17.734 11.953 1 94.12 13 LEU B C 1
ATOM 1354 O O . LEU B 1 13 ? 3.133 18.766 12.609 1 94.12 13 LEU B O 1
ATOM 1358 N N . THR B 1 14 ? 4.203 17.438 11.172 1 93.56 14 THR B N 1
ATOM 1359 C CA . THR B 1 14 ? 5.23 18.406 10.844 1 93.56 14 THR B CA 1
ATOM 1360 C C . THR B 1 14 ? 5.664 18.281 9.383 1 93.56 14 THR B C 1
ATOM 1362 O O . THR B 1 14 ? 5.176 17.391 8.664 1 93.56 14 THR B O 1
ATOM 1365 N N . LEU B 1 15 ? 6.48 19.266 8.945 1 94.19 15 LEU B N 1
ATOM 1366 C CA . LEU B 1 15 ? 7.008 19.281 7.582 1 94.19 15 LEU B CA 1
ATOM 1367 C C . LEU B 1 15 ? 8.531 19.266 7.594 1 94.19 15 LEU B C 1
ATOM 1369 O O . LEU B 1 15 ? 9.164 19.906 8.43 1 94.19 15 LEU B O 1
ATOM 1373 N N . ASN B 1 16 ? 9.016 18.453 6.695 1 92.44 16 ASN B N 1
ATOM 1374 C CA . ASN B 1 16 ? 10.469 18.469 6.555 1 92.44 16 ASN B CA 1
ATOM 1375 C C . ASN B 1 16 ? 10.898 18.172 5.121 1 92.44 16 ASN B C 1
ATOM 1377 O O . ASN B 1 16 ? 10.141 17.594 4.348 1 92.44 16 ASN B O 1
ATOM 1381 N N . GLU B 1 17 ? 12.148 18.656 4.871 1 88.69 17 GLU B N 1
ATOM 1382 C CA . GLU B 1 17 ? 12.789 18.328 3.6 1 88.69 17 GLU B CA 1
ATOM 1383 C C . GLU B 1 17 ? 13.445 16.953 3.646 1 88.69 17 GLU B C 1
ATOM 1385 O O . GLU B 1 17 ? 14.25 16.672 4.535 1 88.69 17 GLU B O 1
ATOM 1390 N N . ILE B 1 18 ? 13 16.109 2.746 1 78.94 18 ILE B N 1
ATOM 1391 C CA . ILE B 1 18 ? 13.609 14.781 2.736 1 78.94 18 ILE B CA 1
ATOM 1392 C C . ILE B 1 18 ? 14.672 14.711 1.644 1 78.94 18 ILE B C 1
ATOM 1394 O O . ILE B 1 18 ? 15.562 13.859 1.695 1 78.94 18 ILE B O 1
ATOM 1398 N N . SER B 1 19 ? 14.625 15.57 0.758 1 75.38 19 SER B N 1
ATOM 1399 C CA . SER B 1 19 ? 15.664 15.672 -0.261 1 75.38 19 SER B CA 1
ATOM 1400 C C . SER B 1 19 ? 16.531 16.906 -0.035 1 75.38 19 SER B C 1
ATOM 1402 O O . SER B 1 19 ? 16.328 17.656 0.928 1 75.38 19 SER B O 1
ATOM 1404 N N . ASP B 1 20 ? 17.578 17 -0.813 1 76.62 20 ASP B N 1
ATOM 1405 C CA . ASP B 1 20 ? 18.531 18.094 -0.683 1 76.62 20 ASP B CA 1
ATOM 1406 C C . ASP B 1 20 ? 17.906 19.406 -1.164 1 76.62 20 ASP B C 1
ATOM 1408 O O . ASP B 1 20 ? 18.531 20.469 -1.072 1 76.62 20 ASP B O 1
ATOM 1412 N N . SER B 1 21 ? 16.75 19.312 -1.557 1 78 21 SER B N 1
ATOM 1413 C CA . SER B 1 21 ? 16.078 20.516 -2.033 1 78 21 SER B CA 1
ATOM 1414 C C . SER B 1 21 ? 15.172 21.109 -0.958 1 78 21 SER B C 1
ATOM 1416 O O . SER B 1 21 ? 14.672 20.375 -0.095 1 78 21 SER B O 1
ATOM 1418 N N . GLU B 1 22 ? 15.094 22.484 -1.007 1 83.94 22 GLU B N 1
ATOM 1419 C CA . GLU B 1 22 ? 14.219 23.172 -0.064 1 83.94 22 GLU B CA 1
ATOM 1420 C C . GLU B 1 22 ? 12.773 22.703 -0.215 1 83.94 22 GLU B C 1
ATOM 1422 O O . GLU B 1 22 ? 12.031 22.641 0.769 1 83.94 22 GLU B O 1
ATOM 1427 N N . CYS B 1 23 ? 12.43 22.578 -1.443 1 87.75 23 CYS B N 1
ATOM 1428 C CA . CYS B 1 23 ? 11.133 22 -1.781 1 87.75 23 CYS B CA 1
ATOM 1429 C C . CYS B 1 23 ? 11.273 20.922 -2.848 1 87.75 23 CYS B C 1
ATOM 1431 O O . CYS B 1 23 ? 12.211 20.953 -3.648 1 87.75 23 CYS B O 1
ATOM 1433 N N . PRO B 1 24 ? 10.289 19.922 -2.656 1 89.06 24 PRO B N 1
ATOM 1434 C CA . PRO B 1 24 ? 9.055 19.875 -1.867 1 89.06 24 PRO B CA 1
ATOM 1435 C C . PRO B 1 24 ? 9.297 19.422 -0.428 1 89.06 24 PRO B C 1
ATOM 1437 O O . PRO B 1 24 ? 10.383 18.953 -0.096 1 89.06 24 PRO B O 1
ATOM 1440 N N . LEU B 1 25 ? 8.219 19.688 0.42 1 93.06 25 LEU B N 1
ATOM 1441 C CA . LEU B 1 25 ? 8.25 19.25 1.809 1 93.06 25 LEU B CA 1
ATOM 1442 C C . LEU B 1 25 ? 7.387 18 1.999 1 93.06 25 LEU B C 1
ATOM 1444 O O . LEU B 1 25 ? 6.309 17.891 1.404 1 93.06 25 LEU B O 1
ATOM 1448 N N . THR B 1 26 ? 7.855 17.156 2.84 1 94.62 26 THR B N 1
ATOM 1449 C CA . THR B 1 26 ? 7.148 15.914 3.172 1 94.62 26 THR B CA 1
ATOM 1450 C C . THR B 1 26 ? 6.406 16.062 4.5 1 94.62 26 THR B C 1
ATOM 1452 O O . THR B 1 26 ? 6.93 16.641 5.445 1 94.62 26 THR B O 1
ATOM 1455 N N . VAL B 1 27 ? 5.195 15.5 4.523 1 96.19 27 VAL B N 1
ATOM 1456 C CA . VAL B 1 27 ? 4.41 15.5 5.754 1 96.19 27 VAL B CA 1
ATOM 1457 C C . VAL B 1 27 ? 4.875 14.367 6.664 1 96.19 27 VAL B C 1
ATOM 1459 O O . VAL B 1 27 ? 4.938 13.211 6.246 1 96.19 27 VAL B O 1
ATOM 1462 N N . LEU B 1 28 ? 5.188 14.75 7.895 1 96 28 LEU B N 1
ATOM 1463 C CA . LEU B 1 28 ? 5.641 13.781 8.891 1 96 28 LEU B CA 1
ATOM 1464 C C . LEU B 1 28 ? 4.766 13.836 10.133 1 96 28 LEU B C 1
ATOM 1466 O O . LEU B 1 28 ? 4.188 14.883 10.453 1 96 28 LEU B O 1
ATOM 1470 N N . GLN B 1 29 ? 4.676 12.695 10.766 1 94.56 29 GLN B N 1
ATOM 1471 C CA . GLN B 1 29 ? 4.094 12.617 12.102 1 94.56 29 GLN B CA 1
ATOM 1472 C C . GLN B 1 29 ? 5.18 12.43 13.164 1 94.56 29 GLN B C 1
ATOM 1474 O O . GLN B 1 29 ? 6.047 11.562 13.023 1 94.56 29 GLN B O 1
ATOM 1479 N N . ASN B 1 30 ? 5.152 13.25 14.141 1 91.94 30 ASN B N 1
ATOM 1480 C CA . ASN B 1 30 ? 6.137 13.219 15.211 1 91.94 30 ASN B CA 1
ATOM 1481 C C . ASN B 1 30 ? 5.477 13.078 16.578 1 91.94 30 ASN B C 1
ATOM 1483 O O . ASN B 1 30 ? 4.734 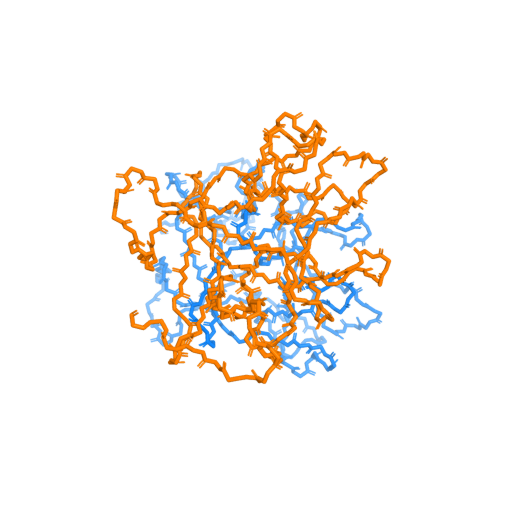13.969 17 1 91.94 30 ASN B O 1
ATOM 1487 N N . ASN B 1 31 ? 5.895 12.062 17.312 1 87.06 31 ASN B N 1
ATOM 1488 C CA . ASN B 1 31 ? 5.227 11.727 18.562 1 87.06 31 ASN B CA 1
ATOM 1489 C C . ASN B 1 31 ? 5.578 12.711 19.672 1 87.06 31 ASN B C 1
ATOM 1491 O O . ASN B 1 31 ? 4.906 12.758 20.703 1 87.06 31 ASN B O 1
ATOM 1495 N N . ALA B 1 32 ? 6.492 13.516 19.406 1 85.69 32 ALA B N 1
ATOM 1496 C CA . ALA B 1 32 ? 7.027 14.344 20.484 1 85.69 32 ALA B CA 1
ATOM 1497 C C . ALA B 1 32 ? 6.477 15.766 20.406 1 85.69 32 ALA B C 1
ATOM 1499 O O . ALA B 1 32 ? 6.75 16.594 21.281 1 85.69 32 ALA B O 1
ATOM 1500 N N . ILE B 1 33 ? 5.68 16.047 19.422 1 85.62 33 ILE B N 1
ATOM 1501 C CA . ILE B 1 33 ? 5.312 17.453 19.234 1 85.62 33 ILE B CA 1
ATOM 1502 C C . ILE B 1 33 ? 3.793 17.562 19.109 1 85.62 33 ILE B C 1
ATOM 1504 O O . ILE B 1 33 ? 3.111 16.594 18.797 1 85.62 33 ILE B O 1
ATOM 1508 N N . LEU B 1 34 ? 3.311 18.781 19.375 1 82.81 34 LEU B N 1
ATOM 1509 C CA . LEU B 1 34 ? 1.905 19.094 19.141 1 82.81 34 LEU B CA 1
ATOM 1510 C C . LEU B 1 34 ? 1.598 19.109 17.641 1 82.81 34 LEU B C 1
ATOM 1512 O O . LEU B 1 34 ? 0.601 18.531 17.203 1 82.81 34 LEU B O 1
ATOM 1516 N N . GLY B 1 35 ? 2.48 19.781 16.875 1 88.69 35 GLY B N 1
ATOM 1517 C CA . GLY B 1 35 ? 2.387 19.734 15.422 1 88.69 35 GLY B CA 1
ATOM 1518 C C . GLY B 1 35 ? 1.706 20.953 14.82 1 88.69 35 GLY B C 1
ATOM 1519 O O . GLY B 1 35 ? 1.4 21.906 15.539 1 88.69 35 GLY B O 1
ATOM 1520 N N . ILE B 1 36 ? 1.647 20.984 13.523 1 90.5 36 ILE B N 1
ATOM 1521 C CA . ILE B 1 36 ? 1.067 22.062 12.734 1 90.5 36 ILE B CA 1
ATOM 1522 C C . ILE B 1 36 ? -0.386 21.734 12.398 1 90.5 36 ILE B C 1
ATOM 1524 O O . ILE B 1 36 ? -0.694 20.625 11.969 1 90.5 36 ILE B O 1
ATOM 1528 N N . PRO B 1 37 ? -1.257 22.703 12.641 1 90.44 37 PRO B N 1
ATOM 1529 C CA . PRO B 1 37 ? -2.666 22.422 12.359 1 90.44 37 PRO B CA 1
ATOM 1530 C C . PRO B 1 37 ? -2.955 22.297 10.859 1 90.44 37 PRO B C 1
ATOM 1532 O O . PRO B 1 37 ? -2.266 22.906 10.047 1 90.44 37 PRO B O 1
ATOM 1535 N N . VAL B 1 38 ? -3.988 21.469 10.641 1 91.81 38 VAL B N 1
ATOM 1536 C CA . VAL B 1 38 ? -4.449 21.328 9.266 1 91.81 38 VAL B CA 1
ATOM 1537 C C . VAL B 1 38 ? -5.918 21.734 9.164 1 91.81 38 VAL B C 1
ATOM 1539 O O . VAL B 1 38 ? -6.629 21.781 10.172 1 91.81 38 VAL B O 1
ATOM 1542 N N . LYS B 1 39 ? -6.266 22.109 7.984 1 88.06 39 LYS B N 1
ATOM 1543 C CA . LYS B 1 39 ? -7.664 22.391 7.66 1 88.06 39 LYS B CA 1
ATOM 1544 C C . LYS B 1 39 ? -8.195 21.422 6.613 1 88.06 39 LYS B C 1
ATOM 1546 O O . LYS B 1 39 ? -7.453 20.984 5.73 1 88.06 39 LYS B O 1
ATOM 1551 N N . PHE B 1 40 ? -9.477 21.109 6.742 1 88.44 40 PHE B N 1
ATOM 1552 C CA . PHE B 1 40 ? -10.18 20.219 5.812 1 88.44 40 PHE B CA 1
ATOM 1553 C C . PHE B 1 40 ? -11.211 21 5.008 1 88.44 40 PHE B C 1
ATOM 1555 O O . PHE B 1 40 ? -11.977 21.781 5.562 1 88.44 40 PHE B O 1
ATOM 1562 N N . THR B 1 41 ? -11.109 20.734 3.74 1 84 41 THR B N 1
ATOM 1563 C CA . THR B 1 41 ? -12.094 21.391 2.889 1 84 41 THR B CA 1
ATOM 1564 C C . THR B 1 41 ? -12.766 20.375 1.964 1 84 41 THR B C 1
ATOM 1566 O O . THR B 1 41 ? -12.094 19.531 1.358 1 84 41 THR B O 1
ATOM 1569 N N . ILE B 1 42 ? -14.078 20.312 1.952 1 80.19 42 ILE B N 1
ATOM 1570 C CA . ILE B 1 42 ? -14.836 19.547 0.964 1 80.19 42 ILE B CA 1
ATOM 1571 C C . ILE B 1 42 ? -15.047 20.391 -0.29 1 80.19 42 ILE B C 1
ATOM 1573 O O . ILE B 1 42 ? -15.664 21.453 -0.229 1 80.19 42 ILE B O 1
ATOM 1577 N N . PRO B 1 43 ? -14.516 19.656 -1.321 1 70.06 43 PRO B N 1
ATOM 1578 C CA . PRO B 1 43 ? -14.727 20.484 -2.52 1 70.06 43 PRO B CA 1
ATOM 1579 C C . PRO B 1 43 ? -16.203 20.766 -2.787 1 70.06 43 PRO B C 1
ATOM 1581 O O . PRO B 1 43 ? -17.047 19.906 -2.57 1 70.06 43 PRO B O 1
ATOM 1584 N N . GLU B 1 44 ? -16.469 21.938 -3.039 1 63.53 44 GLU B N 1
ATOM 1585 C CA . GLU B 1 44 ? -17.766 22.453 -3.469 1 63.53 44 GLU B CA 1
ATOM 1586 C C . GLU B 1 44 ? -18.766 22.453 -2.312 1 63.53 44 GLU B C 1
ATOM 1588 O O . GLU B 1 44 ? -19.969 22.656 -2.521 1 63.53 44 GLU B O 1
ATOM 1593 N N . SER B 1 45 ? -18.312 21.781 -1.216 1 59.84 45 SER B N 1
ATOM 1594 C CA . SER B 1 45 ? -19.281 21.828 -0.126 1 59.84 45 SER B CA 1
ATOM 1595 C C . SER B 1 45 ? -19.094 23.094 0.719 1 59.84 45 SER B C 1
ATOM 1597 O O . SER B 1 45 ? -17.969 23.562 0.903 1 59.84 45 SER B O 1
ATOM 1599 N N . THR B 1 46 ? -20.094 23.75 0.831 1 55.69 46 THR B N 1
ATOM 1600 C CA . THR B 1 46 ? -20.125 24.953 1.67 1 55.69 46 THR B CA 1
ATOM 1601 C C . THR B 1 46 ? -20.422 24.578 3.123 1 55.69 46 THR B C 1
ATOM 1603 O O . THR B 1 46 ? -20.375 25.438 4.004 1 55.69 46 THR B O 1
ATOM 1606 N N . THR B 1 47 ? -20.703 23.266 3.33 1 53.84 47 THR B N 1
ATOM 1607 C CA . THR B 1 47 ? -21.078 23 4.715 1 53.84 47 THR B CA 1
ATOM 1608 C C . THR B 1 47 ? -19.844 22.719 5.566 1 53.84 47 THR B C 1
ATOM 1610 O O . THR B 1 47 ? -18.844 22.188 5.066 1 53.84 47 THR B O 1
ATOM 1613 N N . GLY B 1 48 ? -19.672 23.344 6.672 1 55.78 48 GLY B N 1
ATOM 1614 C CA . GLY B 1 48 ? -18.578 23.219 7.621 1 55.78 48 GLY B CA 1
ATOM 1615 C C . GLY B 1 48 ? -18.391 21.812 8.156 1 55.78 48 GLY B C 1
ATOM 1616 O O . GLY B 1 48 ? -17.438 21.547 8.891 1 55.78 48 GLY B O 1
ATOM 1617 N N . ASN B 1 49 ? -19.312 20.812 7.918 1 61.03 49 ASN B N 1
ATOM 1618 C CA . ASN B 1 49 ? -19.172 19.469 8.469 1 61.03 49 ASN B CA 1
ATOM 1619 C C . ASN B 1 49 ? -18.312 18.578 7.582 1 61.03 49 ASN B C 1
ATOM 1621 O O . ASN B 1 49 ? -18.484 18.562 6.363 1 61.03 49 ASN B O 1
ATOM 1625 N N . ILE B 1 50 ? -17.375 18.094 8.305 1 62.59 50 ILE B N 1
ATOM 1626 C CA . ILE B 1 50 ? -16.547 17.125 7.586 1 62.59 50 ILE B CA 1
ATOM 1627 C C . ILE B 1 50 ? -17.234 15.766 7.586 1 62.59 50 ILE B C 1
ATOM 1629 O O . ILE B 1 50 ? -17.516 15.203 8.648 1 62.59 50 ILE B O 1
ATOM 1633 N N . LEU B 1 51 ? -17.688 15.391 6.406 1 69.12 51 LEU B N 1
ATOM 1634 C CA . LEU B 1 51 ? -18.359 14.102 6.234 1 69.12 51 LEU B CA 1
ATOM 1635 C C . LEU B 1 51 ? -17.344 13 5.945 1 69.12 51 LEU B C 1
ATOM 1637 O O . LEU B 1 51 ? -16.391 13.203 5.191 1 69.12 51 LEU B O 1
ATOM 1641 N N . THR B 1 52 ? -17.484 11.953 6.746 1 74.31 52 THR B N 1
ATOM 1642 C CA . THR B 1 52 ? -16.672 10.773 6.457 1 74.31 52 THR B CA 1
ATOM 1643 C C . THR B 1 52 ? -17.031 10.188 5.098 1 74.31 52 THR B C 1
ATOM 1645 O O . THR B 1 52 ? -18.172 10.359 4.625 1 74.31 52 THR B O 1
ATOM 1648 N N . GLY B 1 53 ? -16.047 9.641 4.422 1 77.31 53 GLY B N 1
ATOM 1649 C CA . GLY B 1 53 ? -16.266 8.953 3.162 1 77.31 53 GLY B CA 1
ATOM 1650 C C . GLY B 1 53 ? -16.406 9.898 1.982 1 77.31 53 GLY B C 1
ATOM 1651 O O . GLY B 1 53 ? -16.875 9.5 0.917 1 77.31 53 GLY B O 1
ATOM 1652 N N . THR B 1 54 ? -16.125 11.18 2.248 1 78.88 54 THR B N 1
ATOM 1653 C CA . THR B 1 54 ? -16.203 12.164 1.173 1 78.88 54 THR B CA 1
ATOM 1654 C C . THR B 1 54 ? -14.812 12.703 0.828 1 78.88 54 THR B C 1
ATOM 1656 O O . THR B 1 54 ? -13.969 12.867 1.711 1 78.88 54 THR B O 1
ATOM 1659 N N . ASP B 1 55 ? -14.75 12.953 -0.484 1 86.75 55 ASP B N 1
ATOM 1660 C CA . ASP B 1 55 ? -13.5 13.539 -0.951 1 86.75 55 ASP B CA 1
ATOM 1661 C C . ASP B 1 55 ? -13.211 14.859 -0.239 1 86.75 55 ASP B C 1
ATOM 1663 O O . ASP B 1 55 ? -14.117 15.68 -0.045 1 86.75 55 ASP B O 1
ATOM 1667 N N . LEU B 1 56 ? -11.969 15.023 0.138 1 89.19 56 LEU B N 1
ATOM 1668 C CA . LEU B 1 56 ? -11.656 16.281 0.791 1 89.19 56 LEU B CA 1
ATOM 1669 C C . LEU B 1 56 ? -10.227 16.719 0.481 1 89.19 56 LEU B C 1
ATOM 1671 O O . LEU B 1 56 ? -9.422 15.914 0.019 1 89.19 56 LEU B O 1
ATOM 1675 N N . ASP B 1 57 ? -10.055 18 0.598 1 89.5 57 ASP B N 1
ATOM 1676 C CA . ASP B 1 57 ? -8.711 18.578 0.575 1 89.5 57 ASP B CA 1
ATOM 1677 C C . ASP B 1 57 ? -8.18 18.781 1.991 1 89.5 57 ASP B C 1
ATOM 1679 O O . ASP B 1 57 ? -8.914 19.203 2.885 1 89.5 57 ASP B O 1
ATOM 1683 N N . ILE B 1 58 ? -6.973 18.391 2.17 1 92.44 58 ILE B N 1
ATOM 1684 C CA . ILE B 1 58 ? -6.273 18.641 3.428 1 92.44 58 ILE B CA 1
ATOM 1685 C C . ILE B 1 58 ? -5.117 19.609 3.191 1 92.44 58 ILE B C 1
ATOM 1687 O O . ILE B 1 58 ? -4.344 19.438 2.246 1 92.44 58 ILE B O 1
ATOM 1691 N N . GLU B 1 59 ? -5.074 20.656 4.02 1 93.31 59 GLU B N 1
ATOM 1692 C CA . GLU B 1 59 ? -3.984 21.609 3.867 1 93.31 59 GLU B CA 1
ATOM 1693 C C . GLU B 1 59 ? -3.523 22.141 5.219 1 93.31 59 GLU B C 1
ATOM 1695 O O . GLU B 1 59 ? -4.324 22.266 6.148 1 93.31 59 GLU B O 1
ATOM 1700 N N . PHE B 1 60 ? -2.234 22.391 5.285 1 93.81 60 PHE B N 1
ATOM 1701 C CA . PHE B 1 60 ? -1.76 23.094 6.473 1 93.81 60 PHE B CA 1
ATOM 1702 C C . PHE B 1 60 ? -2.287 24.516 6.512 1 93.81 60 PHE B C 1
ATOM 1704 O O . PHE B 1 60 ? -2.457 25.156 5.465 1 93.81 60 PHE B O 1
ATOM 1711 N N . THR B 1 61 ? -2.465 24.984 7.742 1 89.94 61 THR B N 1
ATOM 1712 C CA . THR B 1 61 ? -3.029 26.328 7.906 1 89.94 61 THR B CA 1
ATOM 1713 C C . THR B 1 61 ? -2.031 27.391 7.461 1 89.94 61 THR B C 1
ATOM 1715 O O . THR B 1 61 ? -2.424 28.5 7.102 1 89.94 61 THR B O 1
ATOM 1718 N N . GLU B 1 62 ? -0.81 27.016 7.504 1 88.62 62 GLU B N 1
ATOM 1719 C CA . GLU B 1 62 ? 0.238 27.906 7.012 1 88.62 62 GLU B CA 1
ATOM 1720 C C . GLU B 1 62 ? 0.982 27.281 5.836 1 88.62 62 GLU B C 1
ATOM 1722 O O . GLU B 1 62 ? 1.32 26.094 5.863 1 88.62 62 GLU B O 1
ATOM 1727 N N . LYS B 1 63 ? 1.216 28.094 4.836 1 91.12 63 LYS B N 1
ATOM 1728 C CA . LYS B 1 63 ? 1.965 27.641 3.666 1 91.12 63 LYS B CA 1
ATOM 1729 C C . LYS B 1 63 ? 3.441 28.016 3.783 1 91.12 63 LYS B C 1
ATOM 1731 O O . LYS B 1 63 ? 3.789 29.203 3.834 1 91.12 63 LYS B O 1
ATOM 1736 N N . PRO B 1 64 ? 4.234 27.078 3.762 1 91.44 64 PRO B N 1
ATOM 1737 C CA . PRO B 1 64 ? 5.66 27.406 3.738 1 91.44 64 PRO B CA 1
ATOM 1738 C C . PRO B 1 64 ? 6.055 28.234 2.514 1 91.44 64 PRO B C 1
ATOM 1740 O O . PRO B 1 64 ? 5.469 28.062 1.439 1 91.44 64 PRO B O 1
ATOM 1743 N N . ASN B 1 65 ? 7.141 28.953 2.637 1 90.44 65 ASN B N 1
ATOM 1744 C CA . ASN B 1 65 ? 7.535 29.891 1.591 1 90.44 65 ASN B CA 1
ATOM 1745 C C . ASN B 1 65 ? 7.98 29.172 0.325 1 90.44 65 ASN B C 1
ATOM 1747 O O . ASN B 1 65 ? 7.746 29.641 -0.786 1 90.44 65 ASN B O 1
ATOM 1751 N N . CYS B 1 66 ? 8.586 28.125 0.413 1 91.31 66 CYS B N 1
ATOM 1752 C CA . CYS B 1 66 ? 9.148 27.453 -0.748 1 91.31 66 CYS B CA 1
ATOM 1753 C C . CYS B 1 66 ? 8.062 26.703 -1.526 1 91.31 66 CYS B C 1
ATOM 1755 O O . CYS B 1 66 ? 8.281 26.312 -2.676 1 91.31 66 CYS B O 1
ATOM 1757 N N . ALA B 1 67 ? 6.91 26.5 -0.839 1 91.31 67 ALA B N 1
ATOM 1758 C CA . ALA B 1 67 ? 5.898 25.625 -1.433 1 91.31 67 ALA B CA 1
ATOM 1759 C C . ALA B 1 67 ? 4.891 26.422 -2.244 1 91.31 67 ALA B C 1
ATOM 1761 O O . ALA B 1 67 ? 4.488 27.516 -1.841 1 91.31 67 ALA B O 1
ATOM 1762 N N . ALA B 1 68 ? 4.465 25.844 -3.371 1 90.19 68 ALA B N 1
ATOM 1763 C CA . ALA B 1 68 ? 3.449 26.484 -4.199 1 90.19 68 ALA B CA 1
ATOM 1764 C C . ALA B 1 68 ? 2.076 26.406 -3.537 1 90.19 68 ALA B C 1
ATOM 1766 O O 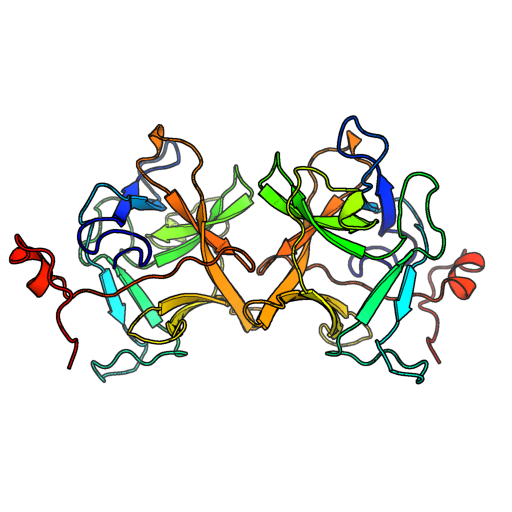. ALA B 1 68 ? 1.209 27.25 -3.793 1 90.19 68 ALA B O 1
ATOM 1767 N N . SER B 1 69 ? 1.896 25.469 -2.699 1 91.81 69 SER B N 1
ATOM 1768 C CA . SER B 1 69 ? 0.625 25.234 -2.02 1 91.81 69 SER B CA 1
ATOM 1769 C C . SER B 1 69 ? 0.834 24.531 -0.686 1 91.81 69 SER B C 1
ATOM 1771 O O . SER B 1 69 ? 1.85 23.859 -0.484 1 91.81 69 SER B O 1
ATOM 1773 N N . SER B 1 70 ? -0.101 24.734 0.22 1 93.31 70 SER B N 1
ATOM 1774 C CA . SER B 1 70 ? -0.078 24.031 1.495 1 93.31 70 SER B CA 1
ATOM 1775 C C . SER B 1 70 ? -0.92 22.766 1.438 1 93.31 70 SER B C 1
ATOM 1777 O O . SER B 1 70 ? -1.074 22.062 2.445 1 93.31 70 SER B O 1
ATOM 1779 N N . LYS B 1 71 ? -1.428 22.5 0.252 1 93.81 71 LYS B N 1
ATOM 1780 C CA . LYS B 1 71 ? -2.309 21.344 0.091 1 93.81 71 LYS B CA 1
ATOM 1781 C C . LYS B 1 71 ? -1.512 20.047 0.044 1 93.81 71 LYS B C 1
ATOM 1783 O O . LYS B 1 71 ? -0.449 19.984 -0.579 1 93.81 71 LYS B O 1
ATOM 1788 N N . TRP B 1 72 ? -2.127 19.078 0.672 1 96.31 72 TRP B N 1
ATOM 1789 C CA . TRP B 1 72 ? -1.529 17.75 0.634 1 96.31 72 TRP B CA 1
ATOM 1790 C C . TRP B 1 72 ? -1.629 17.156 -0.763 1 96.31 72 TRP B C 1
ATOM 1792 O O . TRP B 1 72 ? -2.607 17.391 -1.478 1 96.31 72 TRP B O 1
ATOM 1802 N N . LEU B 1 73 ? -0.636 16.438 -1.089 1 95.94 73 LEU B N 1
ATOM 1803 C CA . LEU B 1 73 ? -0.673 15.57 -2.2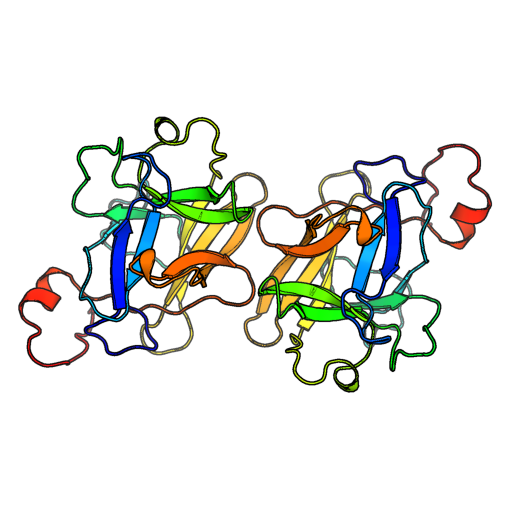66 1 95.94 73 LEU B CA 1
ATOM 1804 C C . LEU B 1 73 ? 0.122 14.289 -2.025 1 95.94 73 LEU B C 1
ATOM 1806 O O . LEU B 1 73 ? 0.861 14.188 -1.044 1 95.94 73 LEU B O 1
ATOM 1810 N N . LEU B 1 74 ? -0.186 13.289 -2.846 1 96.25 74 LEU B N 1
ATOM 1811 C CA . LEU B 1 74 ? 0.579 12.055 -2.811 1 96.25 74 LEU B CA 1
ATOM 1812 C C . LEU B 1 74 ? 1.652 12.047 -3.895 1 96.25 74 LEU B C 1
ATOM 1814 O O . LEU B 1 74 ? 1.393 12.438 -5.035 1 96.25 74 LEU B O 1
ATOM 1818 N N . PHE B 1 75 ? 2.889 11.664 -3.496 1 94.44 75 PHE B N 1
ATOM 1819 C CA . PHE B 1 75 ? 3.965 11.539 -4.473 1 94.44 75 PHE B CA 1
ATOM 1820 C C . PHE B 1 75 ? 4.73 10.242 -4.266 1 94.44 75 PHE B C 1
ATOM 1822 O O . PHE B 1 75 ? 4.668 9.641 -3.193 1 94.44 75 PHE B O 1
ATOM 1829 N N . VAL B 1 76 ? 5.363 9.797 -5.289 1 92.12 76 VAL B N 1
ATOM 1830 C CA . VAL B 1 76 ? 6.207 8.609 -5.219 1 92.12 76 VAL B CA 1
ATOM 1831 C C . VAL B 1 76 ? 7.641 9.008 -4.875 1 92.12 76 VAL B C 1
ATOM 1833 O O . VAL B 1 76 ? 8.305 9.688 -5.656 1 92.12 76 VAL B O 1
ATOM 1836 N N . ASP B 1 77 ? 8.039 8.469 -3.74 1 89 77 ASP B N 1
ATOM 1837 C CA . ASP B 1 77 ? 9.422 8.75 -3.365 1 89 77 ASP B CA 1
ATOM 1838 C C . ASP B 1 77 ? 10.398 7.992 -4.262 1 89 77 ASP B C 1
ATOM 1840 O O . ASP B 1 77 ? 10.328 6.766 -4.367 1 89 77 ASP B O 1
ATOM 1844 N N . ASN B 1 78 ? 11.328 8.703 -4.809 1 84.38 78 ASN B N 1
ATOM 1845 C CA . ASN B 1 78 ? 12.227 8.086 -5.773 1 84.38 78 ASN B CA 1
ATOM 1846 C C . ASN B 1 78 ? 13.172 7.09 -5.105 1 84.38 78 ASN B C 1
ATOM 1848 O O . ASN B 1 78 ? 13.625 6.133 -5.742 1 84.38 78 ASN B O 1
ATOM 1852 N N . THR B 1 79 ? 13.453 7.328 -3.863 1 82.62 79 THR B N 1
ATOM 1853 C CA . THR B 1 79 ? 14.406 6.477 -3.166 1 82.62 79 THR B CA 1
ATOM 1854 C C . THR B 1 79 ? 13.719 5.219 -2.629 1 82.62 79 THR B C 1
ATOM 1856 O O . THR B 1 79 ? 14.172 4.102 -2.887 1 82.62 79 THR B O 1
ATOM 1859 N N . THR B 1 80 ? 12.602 5.383 -2.023 1 83.25 80 THR B N 1
ATOM 1860 C CA . THR B 1 80 ? 11.945 4.27 -1.345 1 83.25 80 THR B CA 1
ATOM 1861 C C . THR B 1 80 ? 10.859 3.66 -2.225 1 83.25 80 THR B C 1
ATOM 1863 O O . THR B 1 80 ? 10.391 2.549 -1.964 1 83.25 80 THR B O 1
ATOM 1866 N N . GLN B 1 81 ? 10.406 4.41 -3.223 1 86.44 81 GLN B N 1
ATOM 1867 C CA . GLN B 1 81 ? 9.336 4.027 -4.137 1 86.44 81 GLN B CA 1
ATOM 1868 C C . GLN B 1 81 ? 7.996 3.932 -3.406 1 86.44 81 GLN B C 1
ATOM 1870 O O . GLN B 1 81 ? 7.051 3.326 -3.912 1 86.44 81 GLN B O 1
ATOM 1875 N N . LEU B 1 82 ? 7.988 4.512 -2.199 1 90.81 82 LEU B N 1
ATOM 1876 C CA . LEU B 1 82 ? 6.742 4.559 -1.446 1 90.81 82 LEU B CA 1
ATOM 1877 C C . LEU B 1 82 ? 5.922 5.785 -1.832 1 90.81 82 LEU B C 1
ATOM 1879 O O . LEU B 1 82 ? 6.473 6.789 -2.295 1 90.81 82 LEU B O 1
ATOM 1883 N N . ASN B 1 83 ? 4.625 5.629 -1.654 1 95.25 83 ASN B N 1
ATOM 1884 C CA . ASN B 1 83 ? 3.707 6.742 -1.873 1 95.25 83 ASN B CA 1
ATOM 1885 C C . ASN B 1 83 ? 3.555 7.598 -0.618 1 95.25 83 ASN B C 1
ATOM 1887 O O . ASN B 1 83 ? 2.826 7.227 0.305 1 95.25 83 ASN B O 1
ATOM 1891 N N . CYS B 1 84 ? 4.148 8.742 -0.654 1 95.94 84 CYS B N 1
ATOM 1892 C CA . CYS B 1 84 ? 4.23 9.594 0.53 1 95.94 84 CYS B CA 1
ATOM 1893 C C . CYS B 1 84 ? 3.346 10.82 0.383 1 95.94 84 CYS B C 1
ATOM 1895 O O . CYS B 1 84 ? 3.049 11.25 -0.734 1 95.94 84 CYS B O 1
ATOM 1897 N N . VAL B 1 85 ? 3.025 11.336 1.521 1 97 85 VAL B N 1
ATOM 1898 C CA . VAL B 1 85 ? 2.277 12.586 1.531 1 97 85 VAL B CA 1
ATOM 1899 C C . VAL B 1 85 ? 3.248 13.766 1.585 1 97 85 VAL B C 1
ATOM 1901 O O . VAL B 1 85 ? 4.176 13.773 2.396 1 97 85 VAL B O 1
ATOM 1904 N N . GLY B 1 86 ? 3.064 14.641 0.706 1 96 86 GLY B N 1
ATOM 1905 C CA . GLY B 1 86 ? 3.783 15.906 0.697 1 96 86 GLY B CA 1
ATOM 1906 C C . GLY B 1 86 ? 2.883 17.094 0.465 1 96 86 GLY B C 1
ATOM 1907 O O . GLY B 1 86 ? 1.656 16.969 0.486 1 96 86 GLY B O 1
ATOM 1908 N N . ILE B 1 87 ? 3.543 18.266 0.44 1 94.88 87 ILE B N 1
ATOM 1909 C CA . ILE B 1 87 ? 2.766 19.453 0.108 1 94.88 87 ILE B CA 1
ATOM 1910 C C . ILE B 1 87 ? 3.391 20.156 -1.093 1 94.88 87 ILE B C 1
ATOM 1912 O O . ILE B 1 87 ? 4.539 19.891 -1.449 1 94.88 87 ILE B O 1
ATOM 1916 N N . GLY B 1 88 ? 2.566 21 -1.526 1 82.5 88 GLY B N 1
ATOM 1917 C CA . GLY B 1 88 ? 2.947 21.781 -2.693 1 82.5 88 GLY B CA 1
ATOM 1918 C C . GLY B 1 88 ? 2.139 21.438 -3.93 1 82.5 88 GLY B C 1
ATOM 1919 O O . GLY B 1 88 ? 1.062 20.844 -3.83 1 82.5 88 GLY B O 1
ATOM 1920 N N . GLY B 1 89 ? 2.395 21.938 -5.051 1 73.94 89 GLY B N 1
ATOM 1921 C CA . GLY B 1 89 ? 1.82 21.609 -6.344 1 73.94 89 GLY B CA 1
ATOM 1922 C C . GLY B 1 89 ? 2.754 20.797 -7.227 1 73.94 89 GLY B C 1
ATOM 1923 O O . GLY B 1 89 ? 3.951 20.703 -6.945 1 73.94 89 GLY B O 1
ATOM 1924 N N . PRO B 1 90 ? 2.139 20.094 -8.078 1 72.25 90 PRO B N 1
ATOM 1925 C CA . PRO B 1 90 ? 2.932 19.266 -8.984 1 72.25 90 PRO B CA 1
ATOM 1926 C C . PRO B 1 90 ? 4.18 19.969 -9.508 1 72.25 90 PRO B C 1
ATOM 1928 O O . PRO B 1 90 ? 5.184 19.312 -9.797 1 72.25 90 PRO B O 1
ATOM 1931 N N . GLY B 1 91 ? 4.133 21.266 -9.461 1 77.88 91 GLY B N 1
ATOM 1932 C CA . GLY B 1 91 ? 5.27 22.031 -9.945 1 77.88 91 GLY B CA 1
ATOM 1933 C C . GLY B 1 91 ? 6.5 21.906 -9.062 1 77.88 91 GLY B C 1
ATOM 1934 O O . GLY B 1 91 ? 7.625 22.109 -9.523 1 77.88 91 GLY B O 1
ATOM 1935 N N . ASN B 1 92 ? 6.266 21.562 -7.816 1 78.19 92 ASN B N 1
ATOM 1936 C CA . ASN B 1 92 ? 7.375 21.391 -6.887 1 78.19 92 ASN B CA 1
ATOM 1937 C C . ASN B 1 92 ? 8.031 20.016 -7.051 1 78.19 92 ASN B C 1
ATOM 1939 O O . ASN B 1 92 ? 9.094 19.766 -6.484 1 78.19 92 ASN B O 1
ATOM 1943 N N . TYR B 1 93 ? 7.418 19.188 -7.785 1 84.75 93 TYR B N 1
ATOM 1944 C CA . TYR B 1 93 ? 7.855 17.797 -7.844 1 84.75 93 TYR B CA 1
ATOM 1945 C C . TYR B 1 93 ? 8.422 17.453 -9.219 1 84.75 93 TYR B C 1
ATOM 1947 O O . TYR B 1 93 ? 8.039 16.453 -9.828 1 84.75 93 TYR B O 1
ATOM 1955 N N . HIS B 1 94 ? 9.328 18.234 -9.539 1 78.94 94 HIS B N 1
ATOM 1956 C CA . HIS B 1 94 ? 9.992 17.984 -10.805 1 78.94 94 HIS B CA 1
ATOM 1957 C C . HIS B 1 94 ? 10.742 16.656 -10.773 1 78.94 94 HIS B C 1
ATOM 1959 O O . HIS B 1 94 ? 11.531 16.406 -9.859 1 78.94 94 HIS B O 1
ATOM 1965 N N . GLY B 1 95 ? 10.398 15.836 -11.734 1 79.94 95 GLY B N 1
ATOM 1966 C CA . GLY B 1 95 ? 11.062 14.547 -11.812 1 79.94 95 GLY B CA 1
ATOM 1967 C C . GLY B 1 95 ? 10.484 13.523 -10.852 1 79.94 95 GLY B C 1
ATOM 1968 O O . GLY B 1 95 ? 11.055 12.445 -10.68 1 79.94 95 GLY B O 1
ATOM 1969 N N . VAL B 1 96 ? 9.602 14.039 -10.086 1 82.19 96 VAL B N 1
ATOM 1970 C CA . VAL B 1 96 ? 8.961 13.148 -9.125 1 82.19 96 VAL B CA 1
ATOM 1971 C C . VAL B 1 96 ? 7.5 12.93 -9.516 1 82.19 96 VAL B C 1
ATOM 1973 O O . VAL B 1 96 ? 6.801 13.875 -9.883 1 82.19 96 VAL B O 1
ATOM 1976 N N . GLU B 1 97 ? 7.07 11.75 -9.523 1 87.31 97 GLU B N 1
ATOM 1977 C CA . GLU B 1 97 ? 5.699 11.406 -9.891 1 87.31 97 GLU B CA 1
ATOM 1978 C C . GLU B 1 97 ? 4.727 11.742 -8.766 1 87.31 97 GLU B C 1
ATOM 1980 O O . GLU B 1 97 ? 4.965 11.406 -7.605 1 87.31 97 GLU B O 1
ATOM 1985 N N . THR B 1 98 ? 3.717 12.539 -9.125 1 93.88 98 THR B N 1
ATOM 1986 C CA . THR B 1 98 ? 2.607 12.742 -8.203 1 93.88 98 THR B CA 1
ATOM 1987 C C . THR B 1 98 ? 1.413 11.875 -8.594 1 93.88 98 THR B C 1
ATOM 1989 O O . THR B 1 98 ? 1.213 11.578 -9.773 1 93.88 98 THR B O 1
ATOM 1992 N N . ILE B 1 99 ? 0.672 11.531 -7.602 1 94.62 99 ILE B N 1
ATOM 1993 C CA . ILE B 1 99 ? -0.458 10.633 -7.82 1 94.62 99 ILE B CA 1
ATOM 1994 C C . ILE B 1 99 ? -1.765 11.414 -7.715 1 94.62 99 ILE B C 1
ATOM 1996 O O . ILE B 1 99 ? -2.004 12.102 -6.719 1 94.62 99 ILE B O 1
ATOM 2000 N N . GLY B 1 100 ? -2.605 11.297 -8.766 1 94.25 100 GLY B N 1
ATOM 2001 C CA . GLY B 1 100 ? -3.906 11.945 -8.734 1 94.25 100 GLY B CA 1
ATOM 2002 C C . GLY B 1 100 ? -4.914 11.219 -7.855 1 94.25 100 GLY B C 1
ATOM 2003 O O . GLY B 1 100 ? -5.02 9.992 -7.91 1 94.25 100 GLY B O 1
ATOM 2004 N N . GLY B 1 101 ? -5.594 11.969 -7.125 1 94.88 101 GLY B N 1
ATOM 2005 C CA . GLY B 1 101 ? -6.605 11.406 -6.246 1 94.88 101 GLY B CA 1
ATOM 2006 C C . GLY B 1 101 ? -7.098 12.383 -5.195 1 94.88 101 GLY B C 1
ATOM 2007 O O . GLY B 1 101 ? -6.848 13.586 -5.297 1 94.88 101 GLY B O 1
ATOM 2008 N N . LYS B 1 102 ? -7.852 11.734 -4.27 1 94.44 102 LYS B N 1
ATOM 2009 C CA . LYS B 1 102 ? -8.438 12.555 -3.211 1 94.44 102 LYS B CA 1
ATOM 2010 C C . LYS B 1 102 ? -8.312 11.867 -1.854 1 94.44 102 LYS B C 1
ATOM 2012 O O . LYS B 1 102 ? -8.438 10.641 -1.756 1 94.44 102 LYS B O 1
ATOM 2017 N N . PHE B 1 103 ? -8.133 12.758 -0.908 1 94.88 103 PHE B N 1
ATOM 2018 C CA . PHE B 1 103 ? -8.125 12.258 0.461 1 94.88 103 PHE B CA 1
ATOM 2019 C C . PHE B 1 103 ? -9.547 12.109 0.99 1 94.88 103 PHE B C 1
ATOM 2021 O O . PHE B 1 103 ? -10.477 12.719 0.467 1 94.88 103 PHE B O 1
ATOM 2028 N N . LEU B 1 104 ? -9.672 11.312 2.01 1 93.06 104 LEU B N 1
ATOM 2029 C CA . LEU B 1 104 ? -10.93 11.156 2.727 1 93.06 104 LEU B CA 1
ATOM 2030 C C . LEU B 1 104 ? -10.688 10.766 4.18 1 93.06 104 LEU B C 1
ATOM 2032 O O . LEU B 1 104 ? -9.578 10.367 4.543 1 93.06 104 LEU B O 1
ATOM 2036 N N . ILE B 1 105 ? -11.656 11.008 5.004 1 90.88 105 ILE B N 1
ATOM 2037 C CA . ILE B 1 105 ? -11.633 10.57 6.395 1 90.88 105 ILE B CA 1
ATOM 2038 C C . ILE B 1 105 ? -12.602 9.398 6.582 1 90.88 105 ILE B C 1
ATOM 2040 O O . ILE B 1 105 ? -13.727 9.43 6.078 1 90.88 105 ILE B O 1
ATOM 2044 N N . ALA B 1 106 ? -12.078 8.383 7.207 1 89.56 106 ALA B N 1
ATOM 2045 C CA . ALA B 1 106 ? -12.914 7.219 7.512 1 89.56 106 ALA B CA 1
ATOM 2046 C C . ALA B 1 106 ? -12.969 6.965 9.016 1 89.56 106 ALA B C 1
ATOM 2048 O O . ALA B 1 106 ? -11.953 7.094 9.711 1 89.56 106 ALA B O 1
ATOM 2049 N N . LYS B 1 107 ? -14.156 6.582 9.461 1 86.62 107 LYS B N 1
ATOM 2050 C CA . LYS B 1 107 ? -14.266 6.176 10.859 1 86.62 107 LYS B CA 1
ATOM 2051 C C . LYS B 1 107 ? -13.547 4.855 11.102 1 86.62 107 LYS B C 1
ATOM 2053 O O . LYS B 1 107 ? -13.539 3.973 10.242 1 86.62 107 LYS B O 1
ATOM 2058 N N . HIS B 1 108 ? -12.844 4.902 12.188 1 85 108 HIS B N 1
ATOM 2059 C CA . HIS B 1 108 ? -12.195 3.67 12.625 1 85 108 HIS B CA 1
ATOM 2060 C C . HIS B 1 108 ? -12.711 3.229 13.984 1 85 108 HIS B C 1
ATOM 2062 O O . HIS B 1 108 ? -12.344 3.811 15.016 1 85 108 HIS B O 1
ATOM 2068 N N . GLY B 1 109 ? -13.484 2.197 13.992 1 74.88 109 GLY B N 1
ATOM 2069 C CA . GLY B 1 109 ? -14.047 1.726 15.25 1 74.88 109 GLY B CA 1
ATOM 2070 C C . GLY B 1 109 ? -15.008 2.713 15.883 1 74.88 109 GLY B C 1
ATOM 2071 O O . GLY B 1 109 ? -15.688 3.459 15.172 1 74.88 109 GLY B O 1
ATOM 2072 N N . SE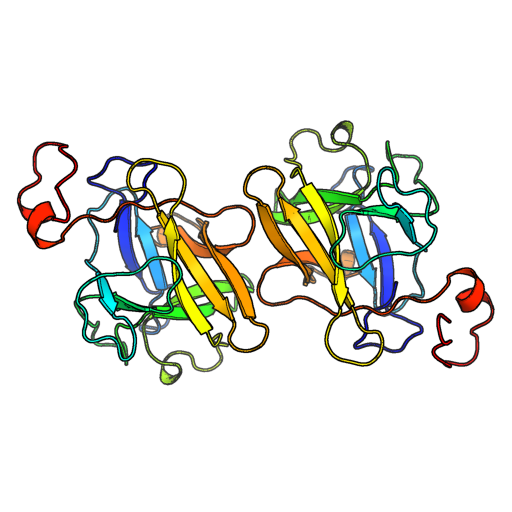R B 1 110 ? -15.086 2.559 17.25 1 71.19 110 SER B N 1
ATOM 2073 C CA . SER B 1 110 ? -15.945 3.438 18.031 1 71.19 110 SER B CA 1
ATOM 2074 C C . SER B 1 110 ? -15.148 4.551 18.703 1 71.19 110 SER B C 1
ATOM 2076 O O . SER B 1 110 ? -13.93 4.453 18.828 1 71.19 110 SER B O 1
ATOM 2078 N N . GLY B 1 111 ? -15.734 5.719 18.906 1 72.38 111 GLY B N 1
ATOM 2079 C CA . GLY B 1 111 ? -15.133 6.648 19.844 1 72.38 111 GLY B CA 1
ATOM 2080 C C . GLY B 1 111 ? -14.406 7.793 19.172 1 72.38 111 GLY B C 1
ATOM 2081 O O . GLY B 1 111 ? -13.43 8.32 19.719 1 72.38 111 GLY B O 1
ATOM 2082 N N . GLY B 1 112 ? -14.648 8.062 18.047 1 81.56 112 GLY B N 1
ATOM 2083 C CA . GLY B 1 112 ? -14.039 9.25 17.469 1 81.56 112 GLY B CA 1
ATOM 2084 C C . GLY B 1 112 ? -12.641 9 16.938 1 81.56 112 GLY B C 1
ATOM 2085 O O . GLY B 1 112 ? -11.742 9.828 17.125 1 81.56 112 GLY B O 1
ATOM 2086 N N . VAL B 1 113 ? -12.359 7.918 16.594 1 86.56 113 VAL B N 1
ATOM 2087 C CA . VAL B 1 113 ? -11.086 7.535 15.984 1 86.56 113 VAL B CA 1
ATOM 2088 C C . VAL B 1 113 ? -11.266 7.355 14.477 1 86.56 113 VAL B C 1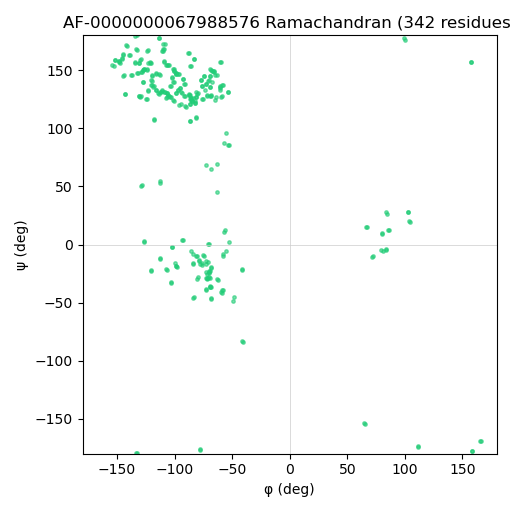
ATOM 2090 O O . VAL B 1 113 ? -12.266 6.781 14.031 1 86.56 113 VAL B O 1
ATOM 2093 N N . TYR B 1 114 ? -10.297 7.895 13.773 1 89.94 114 TYR B N 1
ATOM 2094 C CA . TYR B 1 114 ? -10.43 7.941 12.32 1 89.94 114 TYR B CA 1
ATOM 2095 C C . TYR B 1 114 ? -9.156 7.469 11.633 1 89.94 114 TYR B C 1
ATOM 2097 O O . TYR B 1 114 ? -8.125 7.277 12.289 1 89.94 114 TYR B O 1
ATOM 2105 N N . ARG B 1 115 ? -9.352 7.258 10.383 1 92.81 115 ARG B N 1
ATOM 2106 C CA . ARG B 1 115 ? -8.234 7.062 9.461 1 92.81 115 ARG B CA 1
ATOM 2107 C C . ARG B 1 115 ? -8.32 8.016 8.281 1 92.81 115 ARG B C 1
ATOM 2109 O O . ARG B 1 115 ? -9.422 8.43 7.891 1 92.81 115 ARG B O 1
ATOM 2116 N N . ILE B 1 116 ? -7.172 8.344 7.766 1 95.12 116 ILE B N 1
ATOM 2117 C CA . ILE B 1 116 ? -7.137 9.164 6.562 1 95.12 116 ILE B CA 1
ATOM 2118 C C . ILE B 1 116 ? -6.875 8.289 5.34 1 95.12 116 ILE B C 1
ATOM 2120 O O . ILE B 1 116 ? -5.879 7.559 5.297 1 95.12 116 ILE B O 1
ATOM 2124 N N . GLY B 1 117 ? -7.801 8.398 4.41 1 96.44 117 GLY B N 1
ATOM 2125 C CA . GLY B 1 117 ? -7.684 7.602 3.199 1 96.44 117 GLY B CA 1
ATOM 2126 C C . GLY B 1 117 ? -7.34 8.43 1.974 1 96.44 117 GLY B C 1
ATOM 2127 O O . GLY B 1 117 ? -7.344 9.664 2.031 1 96.44 117 GLY B O 1
ATOM 2128 N N . PHE B 1 118 ? -7 7.742 0.957 1 97.19 118 PHE B N 1
ATOM 2129 C CA . PHE B 1 118 ? -6.758 8.305 -0.366 1 97.19 118 PHE B CA 1
ATOM 2130 C C . PHE B 1 118 ? -7.254 7.363 -1.456 1 97.19 118 PHE B C 1
ATOM 2132 O O . PHE B 1 118 ? -6.93 6.172 -1.453 1 97.19 118 PHE B O 1
ATOM 2139 N N . CYS B 1 119 ? -8.039 7.953 -2.363 1 95.94 119 CYS B N 1
ATOM 2140 C CA . CYS B 1 119 ? -8.555 7.172 -3.482 1 95.94 119 CYS B CA 1
ATOM 2141 C C . CYS B 1 119 ? -8.016 7.703 -4.809 1 95.94 119 CYS B C 1
ATOM 2143 O O . CYS B 1 119 ? -8.031 8.906 -5.051 1 95.94 119 CYS B O 1
ATOM 2145 N N . LEU B 1 120 ? -7.57 6.762 -5.594 1 95.69 120 LEU B N 1
ATOM 2146 C CA . LEU B 1 120 ? -6.969 7.109 -6.875 1 95.69 120 LEU B CA 1
ATOM 2147 C C . LEU B 1 120 ? -8.031 7.559 -7.875 1 95.69 120 LEU B C 1
ATOM 2149 O O . LEU B 1 120 ? -9.078 6.922 -7.996 1 95.69 120 LEU B O 1
ATOM 2153 N N . ASP B 1 121 ? -7.652 8.602 -8.578 1 94.5 121 ASP B N 1
ATOM 2154 C CA . ASP B 1 121 ? -8.562 9.047 -9.625 1 94.5 121 ASP B CA 1
ATOM 2155 C C . ASP B 1 121 ? -8.633 8.031 -10.758 1 94.5 121 ASP B C 1
ATOM 2157 O O . ASP B 1 121 ? -9.695 7.824 -11.352 1 94.5 121 ASP B O 1
ATOM 2161 N N . SER B 1 122 ? -7.586 7.41 -11.078 1 90.56 122 SER B N 1
ATOM 2162 C CA . SER B 1 122 ? -7.434 6.562 -12.258 1 90.56 122 SER B CA 1
ATOM 2163 C C . SER B 1 122 ? -8.188 5.25 -12.094 1 90.56 122 SER B C 1
ATOM 2165 O O . SER B 1 122 ? -8.82 4.77 -13.039 1 90.56 122 SER B O 1
ATOM 2167 N N . THR B 1 123 ? -8.227 4.617 -10.93 1 88.88 123 THR B N 1
ATOM 2168 C CA . THR B 1 123 ? -8.781 3.283 -10.758 1 88.88 123 THR B CA 1
ATOM 2169 C C . THR B 1 123 ? -9.93 3.301 -9.75 1 88.88 123 THR B C 1
ATOM 2171 O O . THR B 1 123 ? -10.75 2.383 -9.719 1 88.88 123 THR B O 1
ATOM 2174 N N . GLY B 1 124 ? -9.953 4.285 -8.898 1 90.25 124 GLY B N 1
ATOM 2175 C CA . GLY B 1 124 ? -10.93 4.316 -7.82 1 90.25 124 GLY B CA 1
ATOM 2176 C C . GLY B 1 124 ? -10.508 3.508 -6.609 1 90.25 124 GLY B C 1
ATOM 2177 O O . GLY B 1 124 ? -11.203 3.492 -5.59 1 90.25 124 GLY B O 1
ATOM 2178 N N . ASP B 1 125 ? -9.367 2.826 -6.742 1 91.25 125 ASP B N 1
ATOM 2179 C CA . ASP B 1 125 ? -8.852 2.078 -5.598 1 91.25 125 ASP B CA 1
ATOM 2180 C C . ASP B 1 125 ? -8.445 3.018 -4.465 1 91.25 125 ASP B C 1
ATOM 2182 O O . ASP B 1 125 ? -7.949 4.121 -4.715 1 91.25 125 ASP B O 1
ATOM 2186 N N . CYS B 1 126 ? -8.617 2.449 -3.26 1 94.44 126 CYS B N 1
ATOM 2187 C CA . CYS B 1 126 ? -8.312 3.289 -2.107 1 94.44 126 CYS B CA 1
ATOM 2188 C C . CYS B 1 126 ? -7.363 2.578 -1.148 1 94.44 126 CYS B C 1
ATOM 2190 O O . CYS B 1 126 ? -7.332 1.347 -1.099 1 94.44 126 CYS B O 1
ATOM 2192 N N . GLY B 1 127 ? -6.566 3.369 -0.513 1 96.12 127 GLY B N 1
ATOM 2193 C CA . GLY B 1 127 ? -5.785 2.961 0.644 1 96.12 127 GLY B CA 1
ATOM 2194 C C . GLY B 1 127 ? -5.863 3.947 1.794 1 96.12 127 GLY B C 1
ATOM 2195 O O . GLY B 1 127 ? -6.625 4.914 1.739 1 96.12 127 GLY B O 1
ATOM 2196 N N . TYR B 1 128 ? -5.133 3.574 2.889 1 96.62 128 TYR B N 1
ATOM 2197 C CA . TYR B 1 128 ? -5.094 4.441 4.059 1 96.62 128 TYR B CA 1
ATOM 2198 C C . TYR B 1 128 ? -3.66 4.816 4.414 1 96.62 128 TYR B C 1
ATOM 2200 O O . TYR B 1 128 ? -2.717 4.117 4.035 1 96.62 128 TYR B O 1
ATOM 2208 N N . LEU B 1 129 ? -3.576 5.945 5.094 1 97.19 129 LEU B N 1
ATOM 2209 C CA . LEU B 1 129 ? -2.236 6.395 5.453 1 97.19 129 LEU B CA 1
ATOM 2210 C C . LEU B 1 129 ? -1.715 5.645 6.672 1 97.19 129 LEU B C 1
ATOM 2212 O O . LEU B 1 129 ? -2.42 5.52 7.676 1 97.19 129 LEU B O 1
ATOM 2216 N N . GLY B 1 130 ? -0.531 5.164 6.492 1 95.56 130 GLY B N 1
ATOM 2217 C CA . GLY B 1 130 ? 0.243 4.625 7.598 1 95.56 130 GLY B CA 1
ATOM 2218 C C . GLY B 1 130 ? 1.48 5.441 7.914 1 95.56 130 GLY B C 1
ATOM 2219 O O . GLY B 1 130 ? 1.745 6.453 7.266 1 95.56 130 GLY B O 1
ATOM 2220 N N . ARG B 1 131 ? 2.143 4.949 8.969 1 93.94 131 ARG B N 1
ATOM 2221 C CA . ARG B 1 131 ? 3.377 5.602 9.398 1 93.94 131 ARG B CA 1
ATOM 2222 C C . ARG B 1 131 ? 4.59 4.738 9.07 1 93.94 131 ARG B C 1
ATOM 2224 O O . ARG B 1 131 ? 4.574 3.525 9.289 1 93.94 131 ARG B O 1
ATOM 2231 N N . LYS B 1 132 ? 5.52 5.453 8.461 1 92.38 132 LYS B N 1
ATOM 2232 C CA . LYS B 1 132 ? 6.781 4.758 8.203 1 92.38 132 LYS B CA 1
ATOM 2233 C C . LYS B 1 132 ? 7.973 5.59 8.672 1 92.38 132 LYS B C 1
ATOM 2235 O O . LYS B 1 132 ? 8.141 6.734 8.242 1 92.38 132 LYS B O 1
ATOM 2240 N N . GLU B 1 133 ? 8.75 4.891 9.461 1 90.19 133 GLU B N 1
ATOM 2241 C CA . GLU B 1 133 ? 9.945 5.566 9.961 1 90.19 133 GLU B CA 1
ATOM 2242 C C . GLU B 1 133 ? 11.172 5.191 9.141 1 90.19 133 GLU B C 1
ATOM 2244 O O . GLU B 1 133 ? 11.391 4.016 8.836 1 90.19 133 GLU B O 1
ATOM 2249 N N . PHE B 1 134 ? 11.953 6.082 8.68 1 86.12 134 PHE B N 1
ATOM 2250 C CA . PHE B 1 134 ? 13.172 5.824 7.926 1 86.12 134 PHE B CA 1
ATOM 2251 C C . PHE B 1 134 ? 14.398 6.242 8.727 1 86.12 134 PHE B C 1
ATOM 2253 O O . PHE B 1 134 ? 15.531 5.895 8.375 1 86.12 134 PHE B O 1
ATOM 2260 N N . GLY B 1 135 ? 14.289 6.945 9.797 1 83.38 135 GLY B N 1
ATOM 2261 C CA . GLY B 1 135 ? 15.383 7.398 10.641 1 83.38 135 GLY B CA 1
ATOM 2262 C C . GLY B 1 135 ? 15.031 8.617 11.477 1 83.38 135 GLY B C 1
ATOM 2263 O O . GLY B 1 135 ? 14.164 9.406 11.094 1 83.38 135 GLY B O 1
ATOM 2264 N N . SER B 1 136 ? 15.773 8.711 12.508 1 81.38 136 SER B N 1
ATOM 2265 C CA . SER B 1 136 ? 15.492 9.812 13.43 1 81.38 136 SER B CA 1
ATOM 2266 C C . SER B 1 136 ? 15.828 11.156 12.789 1 81.38 136 SER B C 1
ATOM 2268 O O . SER B 1 136 ? 15.266 12.188 13.172 1 81.38 136 SER B O 1
ATOM 2270 N N . GLU B 1 137 ? 16.641 11.078 11.797 1 86.75 137 GLU B N 1
ATOM 2271 C CA . GLU B 1 137 ? 17.094 12.32 11.188 1 86.75 137 GLU B CA 1
ATOM 2272 C C . GLU B 1 137 ? 15.969 13 10.414 1 86.75 137 GLU B C 1
ATOM 2274 O O . GLU B 1 137 ? 16.031 14.211 10.164 1 86.75 137 GLU B O 1
ATOM 2279 N N . GLU B 1 138 ? 14.93 12.312 10.148 1 90.12 138 GLU B N 1
ATOM 2280 C CA . GLU B 1 138 ? 13.867 12.914 9.352 1 90.12 138 GLU B CA 1
ATOM 2281 C C . GLU B 1 138 ? 12.922 13.734 10.219 1 90.12 138 GLU B C 1
ATOM 2283 O O . GLU B 1 138 ? 12.18 14.586 9.711 1 90.12 138 GLU B O 1
ATOM 2288 N N . GLY B 1 139 ? 12.969 13.555 11.484 1 91.12 139 GLY B N 1
ATOM 2289 C CA . GLY B 1 139 ? 12.156 14.359 12.383 1 91.12 139 GLY B CA 1
ATOM 2290 C C . GLY B 1 139 ? 10.75 13.805 12.562 1 91.12 139 GLY B C 1
ATOM 2291 O O . GLY B 1 139 ? 9.891 14.477 13.141 1 91.12 139 GLY B O 1
ATOM 2292 N N . GLY B 1 140 ? 10.539 12.594 12.117 1 93.62 140 GLY B N 1
ATOM 2293 C CA . GLY B 1 140 ? 9.242 11.953 12.273 1 93.62 140 GLY B CA 1
ATOM 2294 C C . GLY B 1 140 ? 9.008 10.82 11.289 1 93.62 140 GLY B C 1
ATOM 2295 O O . GLY B 1 140 ? 9.891 10.5 10.492 1 93.62 140 GLY B O 1
ATOM 2296 N N . ALA B 1 141 ? 7.809 10.289 11.414 1 94.25 141 ALA B N 1
ATOM 2297 C CA . ALA B 1 141 ? 7.406 9.219 10.5 1 94.25 141 ALA B CA 1
ATOM 2298 C C . ALA B 1 141 ? 6.695 9.789 9.273 1 94.25 141 ALA B C 1
ATOM 2300 O O . ALA B 1 141 ? 5.836 10.656 9.398 1 94.25 141 ALA B O 1
ATOM 2301 N N . ARG B 1 142 ? 7.055 9.211 8.164 1 95.38 142 ARG B N 1
ATOM 2302 C CA . ARG B 1 142 ? 6.336 9.602 6.953 1 95.38 142 ARG B CA 1
ATOM 2303 C C . ARG B 1 142 ? 4.941 8.992 6.926 1 95.38 142 ARG B C 1
ATOM 2305 O O . ARG B 1 142 ? 4.73 7.883 7.426 1 95.38 142 ARG B O 1
ATOM 2312 N N . LEU B 1 143 ? 4.094 9.805 6.379 1 96.75 143 LEU B N 1
ATOM 2313 C CA . LEU B 1 143 ? 2.781 9.242 6.066 1 96.75 143 LEU B CA 1
ATOM 2314 C C . LEU B 1 143 ? 2.783 8.586 4.688 1 96.75 143 LEU B C 1
ATOM 2316 O O . LEU B 1 143 ? 3.074 9.25 3.686 1 96.75 143 LEU B O 1
ATOM 2320 N N . VAL B 1 144 ? 2.469 7.289 4.715 1 96.62 144 VAL B N 1
ATOM 2321 C CA . VAL B 1 144 ? 2.564 6.516 3.484 1 96.62 144 VAL B CA 1
ATOM 2322 C C . VAL B 1 144 ? 1.244 5.789 3.225 1 96.62 144 VAL B C 1
ATOM 2324 O O . VAL B 1 144 ? 0.611 5.289 4.156 1 96.62 144 VAL B O 1
ATOM 2327 N N . LEU B 1 145 ? 0.907 5.809 1.922 1 97.38 145 LEU B N 1
ATOM 2328 C CA . LEU B 1 145 ? -0.283 5.051 1.546 1 97.38 145 LEU B CA 1
ATOM 2329 C C . LEU B 1 145 ? -0.047 3.553 1.7 1 97.38 145 LEU B C 1
ATOM 2331 O O . LEU B 1 145 ? 0.982 3.033 1.263 1 97.38 145 LEU B O 1
ATOM 2335 N N . THR B 1 146 ? -0.978 2.92 2.426 1 95.38 146 THR B N 1
ATOM 2336 C CA . THR B 1 146 ? -0.816 1.502 2.729 1 95.38 146 THR B CA 1
ATOM 2337 C C . THR B 1 146 ? -2.166 0.792 2.736 1 95.38 146 THR B C 1
ATOM 2339 O O . THR B 1 146 ? -3.213 1.44 2.809 1 95.38 146 THR B O 1
ATOM 2342 N N . VAL B 1 147 ? -2.092 -0.483 2.664 1 93 147 VAL B N 1
ATOM 2343 C CA . VAL B 1 147 ? -3.283 -1.312 2.814 1 93 147 VAL B CA 1
ATOM 2344 C C . VAL B 1 147 ? -3.303 -1.942 4.203 1 93 147 VAL B C 1
ATOM 2346 O O . VAL B 1 147 ? -4.359 -2.035 4.836 1 93 147 VAL B O 1
ATOM 2349 N N . THR B 1 148 ? -2.152 -2.246 4.75 1 93.38 148 THR B N 1
ATOM 2350 C CA . THR B 1 148 ? -2.104 -3.166 5.879 1 93.38 148 THR B CA 1
ATOM 2351 C C . THR B 1 148 ? -1.807 -2.416 7.176 1 93.38 148 THR B C 1
ATOM 2353 O O . THR B 1 148 ? -2.094 -2.912 8.266 1 93.38 148 THR B O 1
ATOM 2356 N N . ASP B 1 149 ? -1.243 -1.269 7.09 1 91.44 149 ASP B N 1
ATOM 2357 C CA . ASP B 1 149 ? -0.708 -0.632 8.289 1 91.44 149 ASP B CA 1
ATOM 2358 C C . ASP B 1 149 ? -1.229 0.795 8.43 1 91.44 149 ASP B C 1
ATOM 2360 O O . ASP B 1 149 ? -0.451 1.728 8.641 1 91.44 149 ASP B O 1
ATOM 2364 N N . ALA B 1 150 ? -2.504 0.852 8.328 1 93.12 150 ALA B N 1
ATOM 2365 C CA . ALA B 1 150 ? -3.088 2.178 8.508 1 93.12 150 ALA B CA 1
ATOM 2366 C C . ALA B 1 150 ? -2.998 2.623 9.969 1 93.12 150 ALA B C 1
ATOM 2368 O O . ALA B 1 150 ? -3.135 1.805 10.883 1 93.12 150 ALA B O 1
ATOM 2369 N N . TYR B 1 151 ? -2.719 3.891 10.203 1 90.75 151 TYR B N 1
ATOM 2370 C CA . TYR B 1 151 ? -2.723 4.355 11.586 1 90.75 151 TYR B CA 1
ATOM 2371 C C . TYR B 1 151 ? -3.955 5.203 11.867 1 90.75 151 TYR B C 1
ATOM 2373 O O . TYR B 1 151 ? -4.555 5.77 10.953 1 90.75 151 TYR B O 1
ATOM 2381 N N . SER B 1 152 ? -4.285 5.207 13.07 1 91.12 152 SER B N 1
ATOM 2382 C CA . SER B 1 152 ? -5.504 5.891 13.492 1 91.12 152 SER B CA 1
ATOM 2383 C C . SER B 1 152 ? -5.195 7.273 14.062 1 91.12 152 SER B C 1
ATOM 2385 O O . SER B 1 152 ? -4.156 7.469 14.695 1 91.12 152 SER B O 1
ATOM 2387 N N . VAL B 1 153 ? -6.176 8.141 13.797 1 90.44 153 VAL B N 1
ATOM 2388 C CA . VAL B 1 153 ? -5.953 9.516 14.234 1 90.44 153 VAL B CA 1
ATOM 2389 C C . VAL B 1 153 ? -7.18 10.016 14.992 1 90.44 153 VAL B C 1
ATOM 2391 O O . VAL B 1 153 ? -8.266 9.453 14.875 1 90.44 153 VAL B O 1
ATOM 2394 N N . VAL B 1 154 ? -6.871 10.977 15.797 1 87.31 154 VAL B N 1
ATOM 2395 C CA . VAL B 1 154 ? -7.918 11.773 16.422 1 87.31 154 VAL B CA 1
ATOM 2396 C C . VAL B 1 154 ? -7.77 13.242 16.016 1 87.31 154 VAL B C 1
ATOM 2398 O O . VAL B 1 154 ? -6.664 13.711 15.742 1 87.31 154 VAL B O 1
ATOM 2401 N N . PHE B 1 155 ? -8.938 13.867 15.891 1 85.44 155 PHE B N 1
ATOM 2402 C CA . PHE B 1 155 ? -8.945 15.273 15.508 1 85.44 155 PHE B CA 1
ATOM 2403 C C . PHE B 1 155 ? -9.234 16.156 16.719 1 85.44 155 PHE B C 1
ATOM 2405 O O . PHE B 1 155 ? -10.164 15.891 17.484 1 85.44 155 PHE B O 1
ATOM 2412 N N . VAL B 1 156 ? -8.328 17.078 16.859 1 80.25 156 VAL B N 1
ATOM 2413 C CA . VAL B 1 156 ? -8.5 18.031 17.938 1 80.25 156 VAL B CA 1
ATOM 2414 C C . VAL B 1 156 ? -8.508 19.453 17.375 1 80.25 156 VAL B C 1
ATOM 2416 O O . VAL B 1 156 ? -7.703 19.781 16.5 1 80.25 156 VAL B O 1
ATOM 2419 N N . ASP B 1 157 ? -9.492 20.25 17.828 1 78.06 157 ASP B N 1
ATOM 2420 C CA . ASP B 1 157 ? -9.547 21.641 17.391 1 78.06 157 ASP B CA 1
ATOM 2421 C C . ASP B 1 157 ? -8.273 22.391 17.781 1 78.06 157 ASP B C 1
ATOM 2423 O O . ASP B 1 157 ? -7.836 22.344 18.922 1 78.06 157 ASP B O 1
ATOM 2427 N N . ALA B 1 158 ? -7.758 23 16.656 1 72.56 158 ALA B N 1
ATOM 2428 C CA . ALA B 1 158 ? -6.504 23.703 16.891 1 72.56 158 ALA B CA 1
ATOM 2429 C C . ALA B 1 158 ? -6.672 24.781 17.953 1 72.56 158 ALA B C 1
ATOM 2431 O O . ALA B 1 158 ? -5.734 25.078 18.703 1 72.56 158 ALA B O 1
ATOM 2432 N N . ALA B 1 159 ? -7.797 25.469 17.938 1 66.12 159 ALA B N 1
ATOM 2433 C CA . ALA B 1 159 ? -8.078 26.5 18.938 1 66.12 159 ALA B CA 1
ATOM 2434 C C . ALA B 1 159 ? -8.133 25.906 20.344 1 66.12 159 ALA B C 1
ATOM 2436 O O . ALA B 1 159 ? -7.906 26.609 21.328 1 66.12 159 ALA B O 1
ATOM 2437 N N . SER B 1 160 ? -8.547 24.672 20.344 1 54.06 160 SER B N 1
ATOM 2438 C CA . SER B 1 160 ? -8.672 24.047 21.656 1 54.06 160 SER B CA 1
ATOM 2439 C C . SER B 1 160 ? -7.32 23.578 22.188 1 54.06 160 SER B C 1
ATOM 2441 O O . SER B 1 160 ? -7.168 23.312 23.375 1 54.06 160 SER B O 1
ATOM 2443 N N . VAL B 1 161 ? -6.434 23.266 21.297 1 50.25 161 VAL B N 1
ATOM 2444 C CA . VAL B 1 161 ? -5.156 22.719 21.75 1 50.25 161 VAL B CA 1
ATOM 2445 C C . VAL B 1 161 ? -4.309 23.812 22.375 1 50.25 161 VAL B C 1
ATOM 2447 O O . VAL B 1 161 ? -3.318 23.531 23.062 1 50.25 161 VAL B O 1
ATOM 2450 N N . ILE B 1 162 ? -4.406 25.141 22 1 41.06 162 ILE B N 1
ATOM 2451 C CA . ILE B 1 162 ? -3.627 26.125 22.75 1 41.06 162 ILE B CA 1
ATOM 2452 C C . ILE B 1 162 ? -3.844 25.922 24.234 1 41.06 162 ILE B C 1
ATOM 2454 O O . ILE B 1 162 ? -2.926 26.141 25.047 1 41.06 162 ILE B O 1
ATOM 2458 N N . SER B 1 163 ? -5.203 25.797 24.672 1 33.22 163 SER B N 1
ATOM 2459 C CA . SER B 1 163 ? -5.348 25.75 26.125 1 33.22 163 SER B CA 1
ATOM 2460 C C . SER B 1 163 ? -4.859 24.406 26.688 1 33.22 163 SER B C 1
ATOM 2462 O O . SER B 1 163 ? -5.031 24.125 27.875 1 33.22 163 SER B O 1
ATOM 2464 N N . VAL B 1 164 ? -4.738 23.484 25.906 1 36.56 164 VAL B N 1
ATOM 2465 C CA . VAL B 1 164 ? -4.516 22.203 26.578 1 36.56 164 VAL B CA 1
ATOM 2466 C C . VAL B 1 164 ? -3.141 22.203 27.234 1 36.56 164 VAL B C 1
ATOM 2468 O O . VAL B 1 164 ? -2.113 22.109 26.562 1 36.56 164 VAL B O 1
ATOM 2471 N N . ALA B 1 165 ? -2.828 22.922 28.141 1 31.28 165 ALA B N 1
ATOM 2472 C CA . ALA B 1 165 ? -2.021 22.297 29.188 1 31.28 165 ALA B CA 1
ATOM 2473 C C . ALA B 1 165 ? -2.518 20.891 29.5 1 31.28 165 ALA B C 1
ATOM 2475 O O . ALA B 1 165 ? -1.723 19.953 29.578 1 31.28 165 ALA B O 1
ATOM 2476 N N . GLY B 1 166 ? -3.613 20.641 30.406 1 27.06 166 GLY B N 1
ATOM 2477 C CA . GLY B 1 166 ? -4.164 19.406 30.938 1 27.06 166 GLY B CA 1
ATOM 2478 C C . GLY B 1 166 ? -4.879 18.562 29.891 1 27.06 166 GLY B C 1
ATOM 2479 O O . GLY B 1 166 ? -5.438 19.109 28.938 1 27.06 166 GLY B O 1
ATOM 2480 N N . GLY B 1 167 ? -4.598 17.234 29.688 1 26.88 167 GLY B N 1
ATOM 2481 C CA . GLY B 1 167 ? -4.75 16.172 28.703 1 26.88 167 GLY B CA 1
ATOM 2482 C C . GLY B 1 167 ? -6.18 15.992 28.234 1 26.88 167 GLY B C 1
ATOM 2483 O O . GLY B 1 167 ? -6.516 14.977 27.625 1 26.88 167 GLY B O 1
ATOM 2484 N N . GLU B 1 168 ? -7.242 16.734 28.625 1 24.58 168 GLU B N 1
ATOM 2485 C CA . GLU B 1 168 ? -8.57 16.1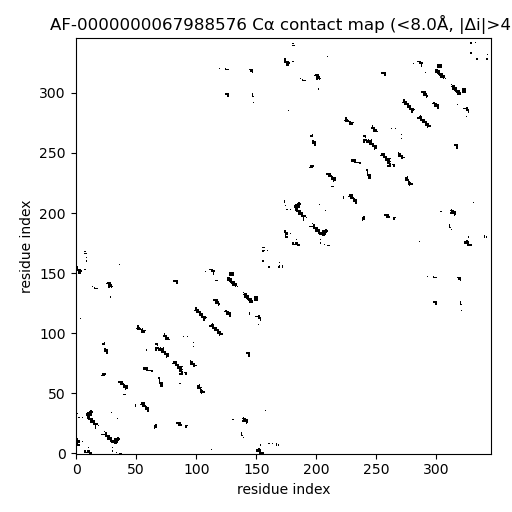72 28.406 1 24.58 168 GLU B CA 1
ATOM 2486 C C . GLU B 1 168 ? -9.039 16.406 26.969 1 24.58 168 GLU B C 1
ATOM 2488 O O . GLU B 1 168 ? -8.82 17.469 26.391 1 24.58 168 GLU B O 1
ATOM 2493 N N . ILE B 1 169 ? -9.414 15.305 26.172 1 29.31 169 ILE B N 1
ATOM 2494 C CA . ILE B 1 169 ? -9.961 14.969 24.859 1 29.31 169 ILE B CA 1
ATOM 2495 C C . ILE B 1 169 ? -11.305 15.648 24.656 1 29.31 169 ILE B C 1
ATOM 2497 O O . ILE B 1 169 ? -12.25 15.406 25.422 1 29.31 169 ILE B O 1
ATOM 2501 N N . ILE B 1 170 ? -11.477 16.906 24.156 1 27.02 170 ILE B N 1
ATOM 2502 C CA . ILE B 1 170 ? -12.703 17.688 24.047 1 27.02 170 ILE B CA 1
ATOM 2503 C C . ILE B 1 170 ? -13.57 17.125 22.922 1 27.02 170 ILE B C 1
ATOM 2505 O O . ILE B 1 170 ? -13.047 16.703 21.875 1 27.02 170 ILE B O 1
ATOM 2509 N N . ASN B 1 171 ? -14.922 16.891 23.109 1 26.31 171 ASN B N 1
ATOM 2510 C CA . ASN B 1 171 ? -16.188 16.5 22.5 1 26.31 171 ASN B CA 1
ATOM 2511 C C . ASN B 1 171 ? -16.5 17.359 21.266 1 26.31 171 ASN B C 1
ATOM 2513 O O . ASN B 1 171 ? -16.578 18.578 21.359 1 26.31 171 ASN B O 1
ATOM 2517 N N . MET B 1 172 ? -15.969 16.984 20.062 1 24.64 172 MET B N 1
ATOM 2518 C CA . MET B 1 172 ? -16.484 17.812 18.984 1 24.64 172 MET B CA 1
ATOM 2519 C C . MET B 1 172 ? -18 17.625 18.828 1 24.64 172 MET B C 1
ATOM 2521 O O . MET B 1 172 ? -18.469 16.516 18.594 1 24.64 172 MET B O 1
ATOM 2525 N N . LEU B 1 173 ? -19 18.094 19.812 1 21.78 173 LEU B N 1
ATOM 2526 C CA . LEU B 1 173 ? -20.344 18.469 19.406 1 21.78 173 LEU B CA 1
ATOM 2527 C C . LEU B 1 173 ? -20.328 19.641 18.453 1 21.78 173 LEU B C 1
ATOM 2529 O O . LEU B 1 173 ? -19.547 20.594 18.625 1 21.78 173 LEU B O 1
#

Secondary structure (DSSP, 8-state):
-EESSS-TTS-EEEEE--SSSS-SEEEEEETTS----EEEE-TT---S---TTS-BEEEESS--TT-S-SBEEEEE-TTT--EEEEES-GGG-TTS-EE-EEEEEEE-SSSS-EEEEEEETTT--EEEEEEE---GGGTSEEEEEESS-B--EE---HHHHTTTTS-------/-EESSS-TTS-EEEEE--SSSS-SEEEEEETTS----EEEE-TT---S---TTS-BEEEESS--TT-S-SBEEEEE-TTT--EEEEES-GGG-TTS-EE-EEEEEEE-SSSS-EEEEEEETTT--EEEEEEE---GGGTSEEEEEESS-B--EE---HHHHSSTTS-------

Solvent-accessible surface area (backbone atoms only — not comparable to full-atom values): 19059 Å² total; per-residue (Å²): 76,22,35,54,89,42,60,88,68,20,20,5,31,47,75,34,58,83,54,97,39,84,48,44,35,33,40,22,40,20,68,85,34,64,53,59,53,65,45,80,43,44,76,92,50,84,64,90,69,83,58,67,79,33,65,31,45,46,25,42,76,63,61,58,87,75,41,82,33,32,34,60,41,41,30,43,37,86,86,79,66,42,46,30,36,25,38,26,38,78,81,50,35,73,98,40,56,68,58,64,58,38,34,26,39,37,79,40,83,77,87,72,29,25,30,47,30,40,31,32,64,91,79,62,45,46,30,25,35,13,73,43,73,88,48,80,87,64,66,33,22,35,35,26,64,29,63,84,53,56,45,48,28,30,76,57,58,68,82,56,54,77,69,50,80,68,91,78,89,70,76,91,119,77,24,34,54,90,42,59,87,66,19,20,5,31,45,76,35,58,84,56,98,40,84,48,43,34,33,38,22,39,20,68,86,33,64,54,57,52,64,44,79,42,44,75,93,48,83,63,89,71,83,57,67,79,34,63,31,46,47,24,42,76,64,59,58,86,76,41,83,34,32,33,58,41,41,29,42,36,86,86,78,65,42,43,29,35,25,38,25,40,78,80,50,34,74,97,39,55,67,56,65,58,38,34,28,38,36,79,40,85,75,84,74,29,25,30,46,30,39,30,32,65,89,78,60,47,48,32,24,35,14,72,44,74,86,46,77,87,63,66,33,22,34,35,26,65,27,63,86,52,56,45,47,27,30,79,56,58,66,80,57,51,72,69,47,79,71,86,78,86,75,78,89,123

Organism: Pisum sativum (NCBI:txid3888)

pLDDT: mean 81.99, std 17.79, range [21.78, 97.38]

Nearest PDB structures (foldseek):
  5xoz-assembly1_A  TM=8.618E-01  e=1.863E-14  Cicer arietinum
  6jbp-assembly1_B  TM=9.166E-01  e=6.791E-13  Mucuna pruriens
  1r8n-assembly1_A  TM=8.059E-01  e=1.457E-10  Delonix regia
  3s8j-assembly2_B  TM=7.736E-01  e=2.561E-06  Carica papaya
  5yh4-assembly1_A  TM=7.014E-01  e=8.841E-07  Vitis vinifera